Protein AF-A0A9N9ETT7-F1 (afdb_monomer)

pLDDT: mean 71.07, std 22.61, range [23.84, 96.69]

Organism: NCBI:txid1433469

Structure (mmCIF, N/CA/C/O backbone):
data_AF-A0A9N9ETT7-F1
#
_entry.id   AF-A0A9N9ETT7-F1
#
loop_
_atom_site.group_PDB
_atom_site.id
_atom_site.type_symbol
_atom_site.label_atom_id
_atom_site.label_alt_id
_atom_site.label_comp_id
_atom_site.label_asym_id
_atom_site.label_entity_id
_atom_site.label_seq_id
_atom_site.pdbx_PDB_ins_code
_atom_site.Cartn_x
_atom_site.Cartn_y
_atom_site.Cartn_z
_atom_site.occupancy
_atom_site.B_iso_or_equiv
_atom_site.auth_seq_id
_atom_site.auth_comp_id
_atom_site.auth_asym_id
_atom_site.auth_atom_id
_atom_site.pdbx_PDB_model_num
ATOM 1 N N . MET A 1 1 ? -48.544 4.077 -0.664 1.00 25.69 1 MET A N 1
ATOM 2 C CA . MET A 1 1 ? -47.986 4.321 -2.009 1.00 25.69 1 MET A CA 1
ATOM 3 C C . MET A 1 1 ? -46.553 4.808 -1.836 1.00 25.69 1 MET A C 1
ATOM 5 O O . MET A 1 1 ? -46.366 6.008 -1.677 1.00 25.69 1 MET A O 1
ATOM 9 N N . PRO A 1 2 ? -45.558 3.914 -1.726 1.00 29.22 2 PRO A N 1
ATOM 10 C CA . PRO A 1 2 ? -44.160 4.316 -1.727 1.00 29.22 2 PRO A CA 1
ATOM 11 C C . PRO A 1 2 ? -43.640 4.337 -3.171 1.00 29.22 2 PRO A C 1
ATOM 13 O O . PRO A 1 2 ? -43.840 3.381 -3.915 1.00 29.22 2 PRO A O 1
ATOM 16 N N . ASN A 1 3 ? -43.006 5.441 -3.565 1.00 25.80 3 ASN A N 1
ATOM 17 C CA . ASN A 1 3 ? -42.288 5.542 -4.830 1.00 25.80 3 ASN A CA 1
ATOM 18 C C . ASN A 1 3 ? -40.919 4.872 -4.686 1.00 25.80 3 ASN A C 1
ATOM 20 O O . ASN A 1 3 ? -40.097 5.293 -3.872 1.00 25.80 3 ASN A O 1
ATOM 24 N N . GLU A 1 4 ? -40.692 3.852 -5.506 1.00 28.80 4 GLU A N 1
ATOM 25 C CA . GLU A 1 4 ? -39.377 3.319 -5.838 1.00 28.80 4 GLU A CA 1
ATOM 26 C C . GLU A 1 4 ? -38.600 4.363 -6.653 1.00 28.80 4 GLU A C 1
ATOM 28 O O . GLU A 1 4 ? -39.118 4.922 -7.620 1.00 28.80 4 GLU A O 1
ATOM 33 N N . ILE A 1 5 ? -37.342 4.612 -6.288 1.00 27.75 5 ILE A N 1
ATOM 34 C CA . ILE A 1 5 ? -36.366 5.239 -7.183 1.00 27.75 5 ILE A CA 1
ATOM 35 C C . ILE A 1 5 ? -35.211 4.255 -7.334 1.00 27.75 5 ILE A C 1
ATOM 37 O O . ILE A 1 5 ? -34.252 4.237 -6.566 1.00 27.75 5 ILE A O 1
ATOM 41 N N . THR A 1 6 ? -35.345 3.406 -8.344 1.00 29.23 6 THR A N 1
ATOM 42 C CA . THR A 1 6 ? -34.266 2.655 -8.974 1.00 29.23 6 THR A CA 1
ATOM 43 C C . THR A 1 6 ? -33.440 3.628 -9.809 1.00 29.23 6 THR A C 1
ATOM 45 O O . THR A 1 6 ? -33.878 4.072 -10.865 1.00 29.23 6 THR A O 1
ATOM 48 N N . ASN A 1 7 ? -32.227 3.953 -9.359 1.00 26.81 7 ASN A N 1
ATOM 49 C CA . ASN A 1 7 ? -31.223 4.575 -10.219 1.00 26.81 7 ASN A CA 1
ATOM 50 C C . ASN A 1 7 ? -30.115 3.566 -10.519 1.00 26.81 7 ASN A C 1
ATOM 52 O O . ASN A 1 7 ? -29.250 3.271 -9.698 1.00 26.81 7 ASN A O 1
ATOM 56 N N . LEU A 1 8 ? -30.207 3.036 -11.736 1.00 24.94 8 LEU A N 1
ATOM 57 C CA . LEU A 1 8 ? -29.194 2.273 -12.447 1.00 24.94 8 LEU A CA 1
ATOM 58 C C . LEU A 1 8 ? -27.990 3.182 -12.738 1.00 24.94 8 LEU A C 1
ATOM 60 O O . LEU A 1 8 ? -28.132 4.202 -13.409 1.00 24.94 8 LEU A O 1
ATOM 64 N N . ILE A 1 9 ? -26.801 2.788 -12.283 1.00 25.83 9 ILE A N 1
ATOM 65 C CA . ILE A 1 9 ? -25.523 3.308 -12.787 1.00 25.83 9 ILE A CA 1
ATOM 66 C C . ILE A 1 9 ? -24.904 2.194 -13.645 1.00 25.83 9 ILE A C 1
ATOM 68 O O . ILE A 1 9 ? -24.829 1.056 -13.176 1.00 25.83 9 ILE A O 1
ATOM 72 N N . PRO A 1 10 ? -24.477 2.462 -14.893 1.00 23.84 10 PRO A N 1
ATOM 73 C CA . PRO A 1 10 ? -23.898 1.436 -15.748 1.00 23.84 10 PRO A CA 1
ATOM 74 C C . PRO A 1 10 ? -22.478 1.102 -15.275 1.00 23.84 10 PRO A C 1
ATOM 76 O O . PRO A 1 10 ? -21.577 1.939 -15.308 1.00 23.84 10 PRO A O 1
ATOM 79 N N . SER A 1 11 ? -22.284 -0.139 -14.830 1.00 26.44 11 SER A N 1
ATOM 80 C CA . SER A 1 11 ? -20.994 -0.696 -14.435 1.00 26.44 11 SER A CA 1
ATOM 81 C C . SER A 1 11 ? -20.190 -1.118 -15.668 1.00 26.44 11 SER A C 1
ATOM 83 O O . SER A 1 11 ? -20.482 -2.103 -16.343 1.00 26.44 11 SER A O 1
ATOM 85 N N . SER A 1 12 ? -19.119 -0.381 -15.953 1.00 30.78 12 SER A N 1
ATOM 86 C CA . SER A 1 12 ? -18.008 -0.880 -16.764 1.00 30.78 12 SER A CA 1
ATOM 87 C C . SER A 1 12 ? -16.694 -0.647 -16.024 1.00 30.78 12 SER A C 1
ATOM 89 O O . SER A 1 12 ? -15.866 0.174 -16.413 1.00 30.78 12 SER A O 1
ATOM 91 N N . SER A 1 13 ? -16.505 -1.375 -14.931 1.00 27.98 13 SER A N 1
ATOM 92 C CA . SER A 1 13 ? -15.197 -1.590 -14.325 1.00 27.98 13 SER A CA 1
ATOM 93 C C . SER A 1 13 ? -15.140 -3.030 -13.825 1.00 27.98 13 SER A C 1
ATOM 95 O O . SER A 1 13 ? -16.015 -3.502 -13.108 1.00 27.98 13 SER A O 1
ATOM 97 N N . LEU A 1 14 ? -14.126 -3.764 -14.286 1.00 31.03 14 LEU A N 1
ATOM 98 C CA . LEU A 1 14 ? -13.787 -5.103 -13.813 1.00 31.03 14 LEU A CA 1
ATOM 99 C C . LEU A 1 14 ? -13.245 -4.993 -12.381 1.00 31.03 14 LEU A C 1
ATOM 101 O O . LEU A 1 14 ? -12.038 -5.056 -12.163 1.00 31.03 14 LEU A O 1
ATOM 105 N N . HIS A 1 15 ? -14.130 -4.803 -11.410 1.00 33.47 15 HIS A N 1
ATOM 106 C CA . HIS A 1 15 ? -13.845 -5.049 -10.003 1.00 33.47 15 HIS A CA 1
ATOM 107 C C . HIS A 1 15 ? -14.768 -6.169 -9.512 1.00 33.47 15 HIS A C 1
ATOM 109 O O . HIS A 1 15 ? -15.918 -6.226 -9.943 1.00 33.47 15 HIS A O 1
ATOM 115 N N . PRO A 1 16 ? -14.274 -7.104 -8.680 1.00 33.53 16 PRO A N 1
ATOM 116 C CA . PRO A 1 16 ? -15.134 -8.110 -8.072 1.00 33.53 16 PRO A CA 1
ATOM 117 C C . PRO A 1 16 ? -16.210 -7.415 -7.230 1.00 33.53 16 PRO A C 1
ATOM 119 O O . PRO A 1 16 ? -15.888 -6.565 -6.398 1.00 33.53 16 PRO A O 1
ATOM 122 N N . ASP A 1 17 ? -17.473 -7.766 -7.475 1.00 32.41 17 ASP A N 1
ATOM 123 C CA . ASP A 1 17 ? -18.614 -7.269 -6.711 1.00 32.41 17 ASP A CA 1
ATOM 124 C C . ASP A 1 17 ? -18.447 -7.669 -5.237 1.00 32.41 17 ASP A C 1
ATOM 126 O O . ASP A 1 17 ? -18.285 -8.846 -4.899 1.00 32.41 17 ASP A O 1
ATOM 130 N N . PHE A 1 18 ? -18.453 -6.675 -4.352 1.00 37.50 18 PHE A N 1
ATOM 131 C CA . PHE A 1 18 ? -18.386 -6.879 -2.911 1.00 37.50 18 PHE A CA 1
ATOM 132 C C . PHE A 1 18 ? -19.788 -6.699 -2.329 1.00 37.50 18 PHE A C 1
ATOM 134 O O . PHE A 1 18 ? -20.370 -5.621 -2.441 1.00 37.50 18 PHE A O 1
ATOM 141 N N . SER A 1 19 ? -20.339 -7.739 -1.705 1.00 35.03 19 SER A N 1
ATOM 142 C CA . SER A 1 19 ? -21.630 -7.677 -1.016 1.00 35.03 19 SER A CA 1
ATOM 143 C C . SER A 1 19 ? -21.430 -7.798 0.492 1.00 35.03 19 SER A C 1
ATOM 145 O O . SER A 1 19 ? -20.832 -8.768 0.957 1.00 35.03 19 SER A O 1
ATOM 147 N N . ILE A 1 20 ? -21.962 -6.841 1.254 1.00 36.19 20 ILE A N 1
ATOM 148 C CA . ILE A 1 20 ? -22.158 -6.972 2.701 1.00 36.19 20 ILE A CA 1
ATOM 149 C C . ILE A 1 20 ? -23.561 -7.548 2.889 1.00 36.19 20 ILE A C 1
ATOM 151 O O . ILE A 1 20 ? -24.544 -6.894 2.549 1.00 36.19 20 ILE A O 1
ATOM 155 N N . THR A 1 21 ? -23.663 -8.778 3.382 1.00 29.66 21 THR A N 1
ATOM 156 C CA . THR A 1 21 ? -24.950 -9.394 3.725 1.00 29.66 21 THR A CA 1
ATOM 157 C C . THR A 1 21 ? -25.136 -9.327 5.237 1.00 29.66 21 THR A C 1
ATOM 159 O O . THR A 1 21 ? -24.323 -9.884 5.973 1.00 29.66 21 THR A O 1
ATOM 162 N N . CYS A 1 22 ? -26.191 -8.650 5.693 1.00 25.34 22 CYS A N 1
ATOM 163 C CA . CYS A 1 22 ? -26.697 -8.782 7.058 1.00 25.34 22 CYS A CA 1
ATOM 164 C C . CYS A 1 22 ? -27.782 -9.860 7.041 1.00 25.34 22 CYS A C 1
ATOM 166 O O . CYS A 1 22 ? -28.828 -9.655 6.427 1.00 25.34 22 CYS A O 1
ATOM 168 N N . GLU A 1 23 ? -27.532 -10.994 7.687 1.00 27.78 23 GLU A N 1
ATOM 169 C CA . GLU A 1 23 ? -28.568 -11.985 7.981 1.00 27.78 23 GLU A CA 1
ATOM 170 C C . GLU A 1 23 ? -28.850 -11.931 9.487 1.00 27.78 23 GLU A C 1
ATOM 172 O O . GLU A 1 23 ? -27.954 -12.142 10.305 1.00 27.78 23 GLU A O 1
ATOM 177 N N . ASP A 1 24 ? -30.092 -11.593 9.842 1.00 28.30 24 ASP A N 1
ATOM 178 C CA . ASP A 1 24 ? -30.628 -11.735 11.196 1.00 28.30 24 ASP A CA 1
ATOM 179 C C . ASP A 1 24 ? -30.953 -13.215 11.423 1.00 28.30 24 ASP A C 1
ATOM 181 O O . ASP A 1 24 ? -32.046 -13.671 11.095 1.00 28.30 24 ASP A O 1
ATOM 185 N N . GLU A 1 25 ? -30.021 -13.976 11.995 1.00 27.28 25 GLU A N 1
ATOM 186 C CA . GLU A 1 25 ? -30.353 -15.261 12.611 1.00 27.28 25 GLU A CA 1
ATOM 187 C C . GLU A 1 25 ? -29.681 -15.406 13.980 1.00 27.28 25 GLU A C 1
ATOM 189 O O . GLU A 1 25 ? -28.464 -15.514 14.141 1.00 27.28 25 GLU A O 1
ATOM 194 N N . THR A 1 26 ? -30.531 -15.414 15.002 1.00 30.80 26 THR A N 1
ATOM 195 C CA . THR A 1 26 ? -30.221 -15.771 16.378 1.00 30.80 26 THR A CA 1
ATOM 196 C C . THR A 1 26 ? -29.940 -17.270 16.478 1.00 30.80 26 THR A C 1
ATOM 198 O O . THR A 1 26 ? -30.857 -18.065 16.666 1.00 30.80 26 THR A O 1
ATOM 201 N N . GLN A 1 27 ? -28.670 -17.682 16.434 1.00 25.88 27 GLN A N 1
ATOM 202 C CA . GLN A 1 27 ? -28.259 -18.973 16.997 1.00 25.88 27 GLN A CA 1
ATOM 203 C C . GLN A 1 27 ? -26.962 -18.858 17.794 1.00 25.88 27 GLN A C 1
ATOM 205 O O . GLN A 1 27 ? -25.869 -18.637 17.280 1.00 25.88 27 GLN A O 1
ATOM 210 N N . THR A 1 28 ? -27.127 -19.033 19.100 1.00 28.39 28 THR A N 1
ATOM 211 C CA . THR A 1 28 ? -26.080 -19.223 20.094 1.00 28.39 28 THR A CA 1
ATOM 212 C C . THR A 1 28 ? -25.265 -20.469 19.738 1.00 28.39 28 THR A C 1
ATOM 214 O O . THR A 1 28 ? -25.802 -21.571 19.726 1.00 28.39 28 THR A O 1
ATOM 217 N N . PHE A 1 29 ? -23.964 -20.315 19.495 1.00 26.23 29 PHE A N 1
ATOM 218 C CA . PHE A 1 29 ? -23.015 -21.432 19.456 1.00 26.23 29 PHE A CA 1
ATOM 219 C C . PHE A 1 29 ? -21.804 -21.099 20.323 1.00 26.23 29 PHE A C 1
ATOM 221 O O . PHE A 1 29 ? -20.719 -20.778 19.846 1.00 26.23 29 PHE A O 1
ATOM 228 N N . ALA A 1 30 ? -22.020 -21.179 21.634 1.00 28.59 30 ALA A N 1
ATOM 229 C CA . ALA A 1 30 ? -20.948 -21.536 22.542 1.00 28.59 30 ALA A CA 1
ATOM 230 C C . ALA A 1 30 ? -20.624 -23.027 22.334 1.00 28.59 30 ALA A C 1
ATOM 232 O O . ALA A 1 30 ? -21.528 -23.846 22.182 1.00 28.59 30 ALA A O 1
ATOM 233 N N . ASP A 1 31 ? -19.333 -23.344 22.347 1.00 31.52 31 ASP A N 1
ATOM 234 C CA . ASP A 1 31 ? -18.773 -24.693 22.453 1.00 31.52 31 ASP A CA 1
ATOM 235 C C . ASP A 1 31 ? -18.958 -25.633 21.243 1.00 31.52 31 ASP A C 1
ATOM 237 O O . ASP A 1 31 ? -19.770 -26.558 21.231 1.00 31.52 31 ASP A O 1
ATOM 241 N N . ARG A 1 32 ? -18.117 -25.446 20.218 1.00 28.64 32 ARG A N 1
ATOM 242 C CA . ARG A 1 32 ? -17.640 -26.563 19.392 1.00 28.64 32 ARG A CA 1
ATOM 243 C C . ARG A 1 32 ? -16.147 -26.414 19.146 1.00 28.64 32 ARG A C 1
ATOM 245 O O . ARG A 1 32 ? -15.706 -25.710 18.242 1.00 28.64 32 ARG A O 1
ATOM 252 N N . SER A 1 33 ? -15.376 -27.129 19.956 1.00 29.34 33 SER A N 1
ATOM 253 C CA . SER A 1 33 ? -14.070 -27.649 19.564 1.00 29.34 33 SER A CA 1
ATOM 254 C C . SER A 1 33 ? -14.144 -28.148 18.114 1.00 29.34 33 SER A C 1
ATOM 256 O O . SER A 1 33 ? -15.036 -28.915 17.748 1.00 29.34 33 SER A O 1
ATOM 258 N N . LEU A 1 34 ? -13.246 -27.647 17.263 1.00 29.33 34 LEU A N 1
ATOM 259 C CA . LEU A 1 34 ? -13.164 -28.018 15.853 1.00 29.33 34 LEU A CA 1
ATOM 260 C C . LEU A 1 34 ? -12.875 -29.520 15.743 1.00 29.33 34 LEU A C 1
ATOM 262 O O . LEU A 1 34 ? -11.726 -29.956 15.793 1.00 29.33 34 LEU A O 1
ATOM 266 N N . VAL A 1 35 ? -13.926 -30.325 15.593 1.00 30.92 35 VAL A N 1
ATOM 267 C CA . VAL A 1 35 ? -13.794 -31.707 15.142 1.00 30.92 35 VAL A CA 1
ATOM 268 C C . VAL A 1 35 ? -13.455 -31.636 13.660 1.00 30.92 35 VAL A C 1
ATOM 270 O O . VAL A 1 35 ? -14.295 -31.302 12.823 1.00 30.92 35 VAL A O 1
ATOM 273 N N . PHE A 1 36 ? -12.188 -31.898 13.348 1.00 32.53 36 PHE A N 1
ATOM 274 C CA . PHE A 1 36 ? -11.725 -32.074 11.980 1.00 32.53 36 PHE A CA 1
ATOM 275 C C . PHE A 1 36 ? -12.555 -33.174 11.293 1.00 32.53 36 PHE A C 1
ATOM 277 O O . PHE A 1 36 ? -12.830 -34.203 11.918 1.00 32.53 36 PHE A O 1
ATOM 284 N N . PRO A 1 37 ? -12.951 -33.003 10.020 1.00 35.56 37 PRO A N 1
ATOM 285 C CA . PRO A 1 37 ? -13.555 -34.091 9.263 1.00 35.56 37 PRO A CA 1
ATOM 286 C C . PRO A 1 37 ? -12.591 -35.293 9.215 1.00 35.56 37 PRO A C 1
ATOM 288 O O . PRO A 1 37 ? -11.373 -35.087 9.178 1.00 35.56 37 PRO A O 1
ATOM 291 N N . PRO A 1 38 ? -13.105 -36.539 9.217 1.00 38.97 38 PRO A N 1
ATOM 292 C CA . PRO A 1 38 ? -12.262 -37.725 9.109 1.00 38.97 38 PRO A CA 1
ATOM 293 C C . PRO A 1 38 ? -11.399 -37.644 7.846 1.00 38.97 38 PRO A C 1
ATOM 295 O O . PRO A 1 38 ? -11.858 -37.152 6.811 1.00 38.97 38 PRO A O 1
ATOM 298 N N . GLU A 1 39 ? -10.144 -38.106 7.951 1.00 42.34 39 GLU A N 1
ATOM 299 C CA . GLU A 1 39 ? -9.194 -38.119 6.834 1.00 42.34 39 GLU A CA 1
ATOM 300 C C . GLU A 1 39 ? -9.872 -38.641 5.553 1.00 42.34 39 GLU A C 1
ATOM 302 O O . GLU A 1 39 ? -10.584 -39.651 5.607 1.00 42.34 39 GLU A O 1
ATOM 307 N N . PRO A 1 40 ? -9.651 -38.004 4.387 1.00 41.00 40 PRO A N 1
ATOM 308 C CA . PRO A 1 40 ? -10.173 -38.524 3.136 1.00 41.00 40 PRO A CA 1
ATOM 309 C C . PRO A 1 40 ? -9.652 -39.948 2.925 1.00 41.00 40 PRO A C 1
ATOM 311 O O . PRO A 1 40 ? -8.447 -40.205 2.992 1.00 41.00 40 PRO A O 1
ATOM 314 N N . VAL A 1 41 ? -10.580 -40.872 2.663 1.00 41.50 41 VAL A N 1
ATOM 315 C CA . VAL A 1 41 ? -10.287 -42.274 2.354 1.00 41.50 41 VAL A CA 1
ATOM 316 C C . VAL A 1 41 ? -9.238 -42.316 1.245 1.00 41.50 41 VAL A C 1
ATOM 318 O O . VAL A 1 41 ? -9.479 -41.874 0.120 1.00 41.50 41 VAL A O 1
ATOM 321 N N . ARG A 1 42 ? -8.049 -42.835 1.572 1.00 42.28 42 ARG A N 1
ATOM 322 C CA . ARG A 1 42 ? -6.949 -43.004 0.620 1.00 42.28 42 ARG A CA 1
ATOM 323 C C . ARG A 1 42 ? -7.351 -44.048 -0.416 1.00 42.28 42 ARG A C 1
ATOM 325 O O . ARG A 1 42 ? -7.159 -45.243 -0.210 1.00 42.28 42 ARG A O 1
ATOM 332 N N . VAL A 1 43 ? -7.882 -43.605 -1.549 1.00 38.94 43 VAL A N 1
ATOM 333 C CA . VAL A 1 43 ? -7.952 -44.439 -2.751 1.00 38.94 43 VAL A CA 1
ATOM 334 C C . VAL A 1 43 ? -6.520 -44.735 -3.216 1.00 38.94 43 VAL A C 1
ATOM 336 O O . VAL A 1 43 ? -5.749 -43.798 -3.441 1.00 38.94 43 VAL A O 1
ATOM 339 N N . PRO A 1 44 ? -6.110 -46.011 -3.344 1.00 36.84 44 PRO A N 1
ATOM 340 C CA . PRO A 1 44 ? -4.757 -46.352 -3.753 1.00 36.84 44 PRO A CA 1
ATOM 341 C C . PRO A 1 44 ? -4.611 -46.134 -5.261 1.00 36.84 44 PRO A C 1
ATOM 343 O O . PRO A 1 44 ? -4.698 -47.064 -6.056 1.00 36.84 44 PRO A O 1
ATOM 346 N N . PHE A 1 45 ? -4.354 -44.894 -5.672 1.00 35.00 45 PHE A N 1
ATOM 347 C CA . PHE A 1 45 ? -3.906 -44.607 -7.030 1.00 35.00 45 PHE A CA 1
ATOM 348 C C . PHE A 1 45 ? -2.407 -44.927 -7.121 1.00 35.00 45 PHE A C 1
ATOM 350 O O . PHE A 1 45 ? -1.544 -44.072 -6.930 1.00 35.00 45 PHE A O 1
ATOM 357 N N . ARG A 1 46 ? -2.070 -46.203 -7.351 1.00 39.88 46 ARG A N 1
ATOM 358 C CA . ARG A 1 46 ? -0.692 -46.619 -7.655 1.00 39.88 46 ARG A CA 1
ATOM 359 C C . ARG A 1 46 ? -0.373 -46.303 -9.116 1.00 39.88 46 ARG A C 1
ATOM 361 O O . ARG A 1 46 ? -0.341 -47.196 -9.954 1.00 39.88 46 ARG A O 1
ATOM 368 N N . VAL A 1 47 ? -0.060 -45.045 -9.410 1.00 40.34 47 VAL A N 1
ATOM 369 C CA . VAL A 1 47 ? 0.868 -44.759 -10.511 1.00 40.34 47 VAL A CA 1
ATOM 370 C C . VAL A 1 47 ? 2.252 -44.730 -9.888 1.00 40.34 47 VAL A C 1
ATOM 372 O O . VAL A 1 47 ? 2.621 -43.787 -9.192 1.00 40.34 47 VAL A O 1
ATOM 375 N N . SER A 1 48 ? 3.019 -45.798 -10.094 1.00 38.25 48 SER A N 1
ATOM 376 C CA . SER A 1 48 ? 4.431 -45.838 -9.728 1.00 38.25 48 SER A CA 1
ATOM 377 C C . SER A 1 48 ? 5.224 -44.950 -10.688 1.00 38.25 48 SER A C 1
ATOM 379 O O . SER A 1 48 ? 5.918 -45.442 -11.578 1.00 38.25 48 SER A O 1
ATOM 381 N N . VAL A 1 49 ? 5.123 -43.631 -10.525 1.00 45.47 49 VAL A N 1
ATOM 382 C CA . VAL A 1 49 ? 6.133 -42.730 -11.074 1.00 45.47 49 VAL A CA 1
ATOM 383 C C . VAL A 1 49 ? 7.390 -42.989 -10.256 1.00 45.47 49 VAL A C 1
ATOM 385 O O . VAL A 1 49 ? 7.450 -42.666 -9.069 1.00 45.47 49 VAL A O 1
ATOM 388 N N . ARG A 1 50 ? 8.396 -43.622 -10.868 1.00 38.81 50 ARG A N 1
ATOM 389 C CA . ARG A 1 50 ? 9.755 -43.624 -10.321 1.00 38.81 50 ARG A CA 1
ATOM 390 C C . ARG A 1 50 ? 10.258 -42.188 -10.387 1.00 38.81 50 ARG A C 1
ATOM 392 O O . ARG A 1 50 ? 10.892 -41.791 -11.356 1.00 38.81 50 ARG A O 1
ATOM 399 N N . VAL A 1 51 ? 9.941 -41.399 -9.368 1.00 45.53 51 VAL A N 1
ATOM 400 C CA . VAL A 1 51 ? 10.653 -40.153 -9.123 1.00 45.53 51 VAL A CA 1
ATOM 401 C C . VAL A 1 51 ? 12.040 -40.589 -8.678 1.00 45.53 51 VAL A C 1
ATOM 403 O O . VAL A 1 51 ? 12.194 -41.197 -7.616 1.00 45.53 51 VAL A O 1
ATOM 406 N N . SER A 1 52 ? 13.038 -40.382 -9.538 1.00 47.44 52 SER A N 1
ATOM 407 C CA . SER A 1 52 ? 14.445 -40.523 -9.170 1.00 47.44 52 SER A CA 1
ATOM 408 C C . SER A 1 52 ? 14.634 -39.843 -7.818 1.00 47.44 52 SER A C 1
ATOM 410 O O . SER A 1 52 ? 14.188 -38.706 -7.665 1.00 47.44 52 SER A O 1
ATOM 412 N N . LYS A 1 53 ? 15.205 -40.552 -6.830 1.00 42.59 53 LYS A N 1
ATOM 413 C CA . LYS A 1 53 ? 15.457 -40.017 -5.482 1.00 42.59 53 LYS A CA 1
ATOM 414 C C . LYS A 1 53 ? 15.942 -38.578 -5.623 1.00 42.59 53 LYS A C 1
ATOM 416 O O . LYS A 1 53 ? 16.987 -38.363 -6.232 1.00 42.59 53 LYS A O 1
ATOM 421 N N . ALA A 1 54 ? 15.169 -37.618 -5.120 1.00 43.88 54 ALA A N 1
ATOM 422 C CA . ALA A 1 54 ? 15.577 -36.225 -5.138 1.00 43.88 54 ALA A CA 1
ATOM 423 C C . ALA A 1 54 ? 16.889 -36.131 -4.350 1.00 43.88 54 ALA A C 1
ATOM 425 O O . ALA A 1 54 ? 16.911 -36.347 -3.139 1.00 43.88 54 ALA A O 1
ATOM 426 N N . GLN A 1 55 ? 17.995 -35.921 -5.058 1.00 47.72 55 GLN A N 1
ATOM 427 C CA . GLN A 1 55 ? 19.304 -35.728 -4.455 1.00 47.72 55 GLN A CA 1
ATOM 428 C C . GLN A 1 55 ? 19.473 -34.235 -4.191 1.00 47.72 55 GLN A C 1
ATOM 430 O O . GLN A 1 55 ? 19.361 -33.414 -5.099 1.00 47.72 55 GLN A O 1
ATOM 435 N N . ILE A 1 56 ? 19.712 -33.888 -2.930 1.00 43.53 56 ILE A N 1
ATOM 436 C CA . ILE A 1 56 ? 20.148 -32.550 -2.544 1.00 43.53 56 ILE A CA 1
ATOM 437 C C . ILE A 1 56 ? 21.658 -32.526 -2.763 1.00 43.53 56 ILE A C 1
ATOM 439 O O . ILE A 1 56 ? 22.396 -33.203 -2.049 1.00 43.53 56 ILE A O 1
ATOM 443 N N . TYR A 1 57 ? 22.114 -31.786 -3.769 1.00 51.00 57 TYR A N 1
ATOM 444 C CA . TYR A 1 57 ? 23.537 -31.523 -3.954 1.00 51.00 57 TYR A CA 1
ATOM 445 C C . TYR A 1 57 ? 23.938 -30.289 -3.136 1.00 51.00 57 TYR A C 1
ATOM 447 O O . TYR A 1 57 ? 23.146 -29.346 -3.033 1.00 51.00 57 TYR A O 1
ATOM 455 N N . PRO A 1 58 ? 25.161 -30.251 -2.582 1.00 47.12 58 PRO A N 1
ATOM 456 C CA . PRO A 1 58 ? 25.748 -29.010 -2.098 1.00 47.12 58 PRO A CA 1
ATOM 457 C C . PRO A 1 58 ? 25.717 -27.973 -3.225 1.00 47.12 58 PRO A C 1
ATOM 459 O O . PRO A 1 58 ? 26.244 -28.222 -4.312 1.00 47.12 58 PRO A O 1
ATOM 462 N N . TRP A 1 59 ? 25.083 -26.823 -2.985 1.00 53.66 59 TRP A N 1
ATOM 463 C CA . TRP A 1 59 ? 25.091 -25.719 -3.942 1.00 53.66 59 TRP A CA 1
ATOM 464 C C . TRP A 1 59 ? 26.527 -25.216 -4.092 1.00 53.66 59 TRP A C 1
ATOM 466 O O . TRP A 1 59 ? 27.057 -24.535 -3.216 1.00 53.66 59 TRP A O 1
ATOM 476 N N . THR A 1 60 ? 27.173 -25.579 -5.195 1.00 58.75 60 THR A N 1
ATOM 477 C CA . THR A 1 60 ? 28.495 -25.078 -5.563 1.00 58.75 60 THR A CA 1
ATOM 478 C C . THR A 1 60 ? 28.316 -24.163 -6.764 1.00 58.75 60 THR A C 1
ATOM 480 O O . THR A 1 60 ? 27.893 -24.584 -7.833 1.00 58.75 60 THR A O 1
ATOM 483 N N . SER A 1 61 ? 28.618 -22.876 -6.595 1.00 58.06 61 SER A N 1
ATOM 484 C CA . SER A 1 61 ? 28.556 -21.874 -7.668 1.00 58.06 61 SER A CA 1
ATOM 485 C C . SER A 1 61 ? 29.709 -21.997 -8.677 1.00 58.06 61 SER A C 1
ATOM 487 O O . SER A 1 61 ? 29.941 -21.085 -9.466 1.00 58.06 61 SER A O 1
ATOM 489 N N . VAL A 1 62 ? 30.478 -23.087 -8.625 1.00 62.06 62 VAL A N 1
ATOM 490 C CA . VAL A 1 62 ? 31.682 -23.281 -9.433 1.00 62.06 62 VAL A CA 1
ATOM 491 C C . VAL A 1 62 ? 31.262 -23.810 -10.803 1.00 62.06 62 VAL A C 1
ATOM 493 O O . VAL A 1 62 ? 30.777 -24.931 -10.912 1.00 62.06 62 VAL A O 1
ATOM 496 N N . GLY A 1 63 ? 31.435 -22.994 -11.845 1.00 66.50 63 GLY A N 1
ATOM 497 C CA . GLY A 1 63 ? 31.165 -23.377 -13.239 1.00 66.50 63 GLY A CA 1
ATOM 498 C C . GLY A 1 63 ? 29.761 -23.054 -13.763 1.00 66.50 63 GLY A C 1
ATOM 499 O O . GLY A 1 63 ? 29.440 -23.431 -14.887 1.00 66.50 63 GLY A O 1
ATOM 500 N N . LEU A 1 64 ? 28.926 -22.350 -12.992 1.00 67.44 64 LEU A N 1
ATOM 501 C CA . LEU A 1 64 ? 27.674 -21.786 -13.501 1.00 67.44 64 LEU A CA 1
ATOM 502 C C . LEU A 1 64 ? 27.918 -20.359 -13.989 1.00 67.44 64 LEU A C 1
ATOM 504 O O . LEU A 1 64 ? 27.900 -19.409 -13.206 1.00 67.44 64 LEU A O 1
ATOM 508 N N . ASP A 1 65 ? 28.114 -20.209 -15.295 1.00 74.62 65 ASP A N 1
ATOM 509 C CA . ASP A 1 65 ? 28.131 -18.890 -15.912 1.00 74.62 65 ASP A CA 1
ATOM 510 C C . ASP A 1 65 ? 26.726 -18.288 -15.885 1.00 74.62 65 ASP A C 1
ATOM 512 O O . ASP A 1 65 ? 25.725 -18.925 -16.230 1.00 74.62 65 ASP A O 1
ATOM 516 N N . ARG A 1 66 ? 26.636 -17.022 -15.469 1.00 73.69 66 ARG A N 1
ATOM 517 C CA . ARG A 1 66 ? 25.376 -16.282 -15.490 1.00 73.69 66 ARG A CA 1
ATOM 518 C C . ARG A 1 66 ? 24.883 -16.191 -16.932 1.00 73.69 66 ARG A C 1
ATOM 520 O O . ARG A 1 66 ? 25.440 -15.440 -17.732 1.00 73.69 66 ARG A O 1
ATOM 527 N N . HIS A 1 67 ? 23.784 -16.877 -17.239 1.00 79.19 67 HIS A N 1
ATOM 528 C CA . HIS A 1 67 ? 23.097 -16.683 -18.508 1.00 79.19 67 HIS A CA 1
ATOM 529 C C . HIS A 1 67 ? 22.604 -15.232 -18.602 1.00 79.19 67 HIS A C 1
ATOM 531 O O . HIS A 1 67 ? 21.877 -14.743 -17.732 1.00 79.19 67 HIS A O 1
ATOM 537 N N . THR A 1 68 ? 23.035 -14.526 -19.644 1.00 82.12 68 THR A N 1
ATOM 538 C CA . THR A 1 68 ? 22.650 -13.141 -19.901 1.00 82.12 68 THR A CA 1
ATOM 539 C C . THR A 1 68 ? 22.186 -13.001 -21.341 1.00 82.12 68 THR A C 1
ATOM 541 O O . THR A 1 68 ? 22.916 -13.320 -22.274 1.00 82.12 68 THR A O 1
ATOM 544 N N . LEU A 1 69 ? 20.970 -12.488 -21.518 1.00 83.06 69 LEU A N 1
ATOM 545 C CA . LEU A 1 69 ? 20.413 -12.125 -22.826 1.00 83.06 69 LEU A CA 1
ATOM 546 C C . LEU A 1 69 ? 20.860 -10.714 -23.267 1.00 83.06 69 LEU A C 1
ATOM 548 O O . LEU A 1 69 ? 20.429 -10.195 -24.295 1.00 83.06 69 LEU A O 1
ATOM 552 N N . GLY A 1 70 ? 21.709 -10.052 -22.472 1.00 87.50 70 GLY A N 1
ATOM 553 C CA . GLY A 1 70 ? 22.113 -8.665 -22.685 1.00 87.50 70 GLY A CA 1
ATOM 554 C C . GLY A 1 70 ? 21.007 -7.656 -22.353 1.00 87.50 70 GLY A C 1
ATOM 555 O O . GLY A 1 70 ? 20.069 -7.936 -21.604 1.00 87.50 70 GLY A O 1
ATOM 556 N N . SER A 1 71 ? 21.137 -6.436 -22.878 1.00 88.06 71 SER A N 1
ATOM 557 C CA . SER A 1 71 ? 20.173 -5.355 -22.641 1.00 88.06 71 SER A CA 1
ATOM 558 C C . SER A 1 71 ? 18.891 -5.541 -23.454 1.00 88.06 71 SER A C 1
ATOM 560 O O . SER A 1 71 ? 18.936 -5.774 -24.663 1.00 88.06 71 SER A O 1
ATOM 562 N N . MET A 1 72 ? 17.747 -5.321 -22.807 1.00 90.12 72 MET A N 1
ATOM 563 C CA . MET A 1 72 ? 16.430 -5.260 -23.442 1.00 90.12 72 MET A CA 1
ATOM 564 C C . MET A 1 72 ? 16.305 -3.970 -24.273 1.00 90.12 72 MET A C 1
ATOM 566 O O . MET A 1 72 ? 15.893 -2.924 -23.775 1.00 90.12 72 MET A O 1
ATOM 570 N N . LYS A 1 73 ? 16.728 -4.016 -25.540 1.00 92.50 73 LYS A N 1
ATOM 571 C CA . LYS A 1 73 ? 16.848 -2.828 -26.412 1.00 92.50 73 LYS A CA 1
ATOM 572 C C . LYS A 1 73 ? 16.059 -2.910 -27.717 1.00 92.50 73 LYS A C 1
ATOM 574 O O . LYS A 1 73 ? 15.981 -1.922 -28.446 1.00 92.50 73 LYS A O 1
ATOM 579 N N . HIS A 1 74 ? 15.477 -4.064 -28.042 1.00 89.44 74 HIS A N 1
ATOM 580 C CA . HIS A 1 74 ? 14.780 -4.251 -29.312 1.00 89.44 74 HIS A CA 1
ATOM 581 C C . HIS A 1 74 ? 13.323 -3.816 -29.182 1.00 89.44 74 HIS A C 1
ATOM 583 O O . HIS A 1 74 ? 12.533 -4.434 -28.477 1.00 89.44 74 HIS A O 1
ATOM 589 N N . ARG A 1 75 ? 12.959 -2.724 -29.859 1.00 88.88 75 ARG A N 1
ATOM 590 C CA . ARG A 1 75 ? 11.609 -2.158 -29.797 1.00 88.88 75 ARG A CA 1
ATOM 591 C C . ARG A 1 75 ? 10.645 -2.923 -30.710 1.00 88.88 75 ARG A C 1
ATOM 593 O O . ARG A 1 75 ? 10.858 -2.994 -31.919 1.00 88.88 75 ARG A O 1
ATOM 600 N N . CYS A 1 76 ? 9.535 -3.412 -30.162 1.00 86.44 76 CYS A N 1
ATOM 601 C CA . CYS A 1 76 ? 8.435 -3.960 -30.955 1.00 86.44 76 CYS A CA 1
ATOM 602 C C . CYS A 1 76 ? 7.791 -2.877 -31.838 1.00 86.44 76 CYS A C 1
ATOM 604 O O . CYS A 1 76 ? 7.421 -1.805 -31.358 1.00 86.44 76 CYS A O 1
ATOM 606 N N . ARG A 1 77 ? 7.579 -3.171 -33.128 1.00 84.19 77 ARG A N 1
ATOM 607 C CA . ARG A 1 77 ? 6.983 -2.225 -34.094 1.00 84.19 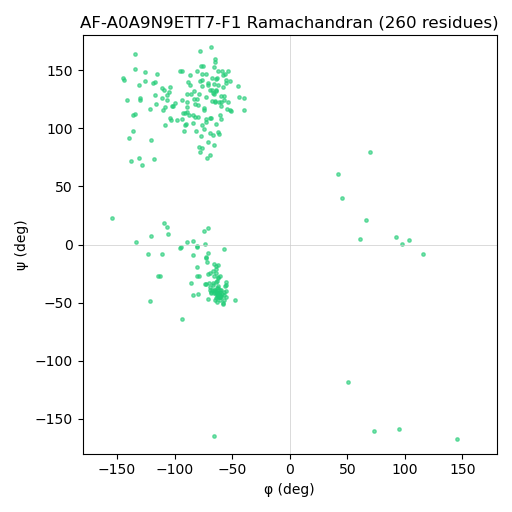77 ARG A CA 1
ATOM 608 C C . ARG A 1 77 ? 5.516 -1.883 -33.803 1.00 84.19 77 ARG A C 1
ATOM 610 O O . ARG A 1 77 ? 5.047 -0.851 -34.266 1.00 84.19 77 ARG A O 1
ATOM 617 N N . LYS A 1 78 ? 4.795 -2.747 -33.079 1.00 82.69 78 LYS A N 1
ATOM 618 C CA . LYS A 1 78 ? 3.362 -2.589 -32.780 1.00 82.69 78 LYS A CA 1
ATOM 619 C C . LYS A 1 78 ? 3.132 -1.896 -31.436 1.00 82.69 78 LYS A C 1
ATOM 621 O O . LYS A 1 78 ? 2.626 -0.783 -31.417 1.00 82.69 78 LYS A O 1
ATOM 626 N N . CYS A 1 79 ? 3.548 -2.514 -30.329 1.00 80.88 79 CYS A N 1
ATOM 627 C CA . CYS A 1 79 ? 3.289 -1.994 -28.979 1.00 80.88 79 CYS A CA 1
ATOM 628 C C . CYS A 1 79 ? 4.424 -1.136 -28.395 1.00 80.88 79 CYS A C 1
ATOM 630 O O . CYS A 1 79 ? 4.298 -0.638 -27.284 1.00 80.88 79 CYS A O 1
ATOM 632 N N . ARG A 1 80 ? 5.549 -0.971 -29.108 1.00 84.75 80 ARG A N 1
ATOM 633 C CA . ARG A 1 80 ? 6.732 -0.202 -28.668 1.00 84.75 80 ARG A CA 1
ATOM 634 C C . ARG A 1 80 ? 7.422 -0.696 -27.391 1.00 84.75 80 ARG A C 1
ATOM 636 O O . ARG A 1 80 ? 8.390 -0.049 -26.983 1.00 84.75 80 ARG A O 1
ATOM 643 N N . ALA A 1 81 ? 6.994 -1.824 -26.822 1.00 85.56 81 ALA A N 1
ATOM 644 C CA . ALA A 1 81 ? 7.693 -2.503 -25.737 1.00 85.56 81 ALA A CA 1
ATOM 645 C C . ALA A 1 81 ? 9.135 -2.834 -26.147 1.00 85.56 81 ALA A C 1
ATOM 647 O O . ALA A 1 81 ? 9.404 -3.098 -27.325 1.00 85.56 81 ALA A O 1
ATOM 648 N N . LEU A 1 82 ? 10.050 -2.793 -25.182 1.00 89.25 82 LEU A N 1
ATOM 649 C CA . LEU A 1 82 ? 11.424 -3.251 -25.353 1.00 89.25 82 LEU A CA 1
ATOM 650 C C . LEU A 1 82 ? 11.468 -4.758 -25.069 1.00 89.25 82 LEU A C 1
ATOM 652 O O . LEU A 1 82 ? 10.824 -5.216 -24.133 1.00 89.25 82 LEU A O 1
ATOM 656 N N . LEU A 1 83 ? 12.188 -5.511 -25.897 1.00 89.94 83 LEU A N 1
ATOM 657 C CA . LEU A 1 83 ? 12.348 -6.964 -25.809 1.00 89.94 83 LEU A CA 1
ATOM 658 C C . LEU A 1 83 ? 13.819 -7.357 -25.988 1.00 89.94 83 LEU A C 1
ATOM 660 O O . LEU A 1 83 ? 14.645 -6.564 -26.472 1.00 89.94 83 LEU A O 1
ATOM 664 N N . TRP A 1 84 ? 14.139 -8.593 -25.611 1.00 91.62 84 TRP A N 1
ATOM 665 C CA . TRP A 1 84 ? 15.395 -9.235 -25.996 1.00 91.62 84 TRP A CA 1
ATOM 666 C C . TRP A 1 84 ? 15.296 -9.787 -27.414 1.00 91.62 84 TRP A C 1
ATOM 668 O O . TRP A 1 84 ? 14.223 -10.167 -27.878 1.00 91.62 84 TRP A O 1
ATOM 678 N N . ILE A 1 85 ? 16.418 -9.828 -28.134 1.00 90.19 85 ILE A N 1
ATOM 679 C CA . ILE A 1 85 ? 16.414 -10.301 -29.524 1.00 90.19 85 ILE A CA 1
ATOM 680 C C . ILE A 1 85 ? 15.992 -11.768 -29.634 1.00 90.19 85 ILE A C 1
ATOM 682 O O . ILE A 1 85 ? 15.348 -12.135 -30.611 1.00 90.19 85 ILE A O 1
ATOM 686 N N . ASP A 1 86 ? 16.300 -12.570 -28.617 1.00 89.06 86 ASP A N 1
ATOM 687 C CA . ASP A 1 86 ? 15.970 -13.993 -28.546 1.00 89.06 86 ASP A CA 1
ATOM 688 C C . ASP A 1 86 ? 14.472 -14.256 -28.321 1.00 89.06 86 ASP A C 1
ATOM 690 O O . ASP A 1 86 ? 13.994 -15.351 -28.595 1.00 89.06 86 ASP A O 1
ATOM 694 N N . GLU A 1 87 ? 13.696 -13.244 -27.911 1.00 89.81 87 GLU A N 1
ATOM 695 C CA . GLU A 1 87 ? 12.230 -13.334 -27.789 1.00 89.81 87 GLU A CA 1
ATOM 696 C C . GLU A 1 87 ? 11.501 -13.156 -29.130 1.00 89.81 87 GLU A C 1
ATOM 698 O O . GLU A 1 87 ? 10.266 -13.194 -29.194 1.00 89.81 87 GLU A O 1
ATOM 703 N N . ARG A 1 88 ? 12.236 -12.907 -30.220 1.00 90.56 88 ARG A N 1
ATOM 704 C CA . ARG A 1 88 ? 11.650 -12.808 -31.559 1.00 90.56 88 ARG A CA 1
ATOM 705 C C . ARG A 1 88 ? 11.070 -14.159 -31.985 1.00 90.56 88 ARG A C 1
ATOM 707 O O . ARG A 1 88 ? 11.545 -15.219 -31.584 1.00 90.56 88 ARG A O 1
ATOM 714 N N . LEU A 1 89 ? 10.123 -14.143 -32.918 1.00 87.31 89 LEU A N 1
ATOM 715 C CA . LEU A 1 89 ? 9.714 -15.368 -33.600 1.00 87.31 89 LEU A CA 1
ATOM 716 C C . LEU A 1 89 ? 10.920 -16.013 -34.293 1.00 87.31 89 LEU A C 1
ATOM 718 O O . LEU A 1 89 ? 11.673 -15.320 -34.987 1.00 87.31 89 LEU A O 1
ATOM 722 N N . LEU A 1 90 ? 11.074 -17.334 -34.159 1.00 85.88 90 LEU A N 1
ATOM 723 C CA . LEU A 1 90 ? 12.205 -18.081 -34.724 1.00 85.88 90 LEU A CA 1
ATOM 724 C C . LEU A 1 90 ? 12.362 -17.865 -36.238 1.00 85.88 90 LEU A C 1
ATOM 726 O O . LEU A 1 90 ? 13.489 -17.750 -36.715 1.00 85.88 90 LEU A O 1
ATOM 730 N N . ASN A 1 91 ? 11.249 -17.710 -36.961 1.00 87.12 91 ASN A N 1
ATOM 731 C CA . ASN A 1 91 ? 11.202 -17.446 -38.404 1.00 87.12 91 ASN A CA 1
ATOM 732 C C . ASN A 1 91 ? 11.433 -15.971 -38.799 1.00 87.12 91 ASN A C 1
ATOM 734 O O . ASN A 1 91 ? 11.425 -15.649 -39.984 1.00 87.12 91 ASN A O 1
ATOM 738 N N . SER A 1 92 ? 11.619 -15.064 -37.836 1.00 87.94 92 SER A N 1
ATOM 739 C CA . SER A 1 92 ? 11.877 -13.646 -38.102 1.00 87.94 92 SER A CA 1
ATOM 740 C C . SER A 1 92 ? 13.374 -13.326 -38.138 1.00 87.94 92 SER A C 1
ATOM 742 O O . SER A 1 92 ? 14.185 -13.953 -37.460 1.00 87.94 92 SER A O 1
ATOM 744 N N . SER A 1 93 ? 13.751 -12.329 -38.941 1.00 87.38 93 SER A N 1
ATOM 745 C CA . SER A 1 93 ? 15.144 -11.895 -39.084 1.00 87.38 93 SER A CA 1
ATOM 746 C C . SER A 1 93 ? 15.632 -11.130 -37.854 1.00 87.38 93 SER A C 1
ATOM 748 O O . SER A 1 93 ? 14.905 -10.312 -37.301 1.00 87.38 93 SER A O 1
ATOM 750 N N . THR A 1 94 ? 16.912 -11.261 -37.507 1.00 84.88 94 THR A N 1
ATOM 751 C CA . THR A 1 94 ? 17.568 -10.410 -36.499 1.00 84.88 94 THR A CA 1
ATOM 752 C C . THR A 1 94 ? 17.603 -8.927 -36.904 1.00 84.88 94 THR A C 1
ATOM 754 O O . THR A 1 94 ? 17.599 -8.053 -36.041 1.00 84.88 94 THR A O 1
ATOM 757 N N . ARG A 1 95 ? 17.607 -8.618 -38.213 1.00 85.50 95 ARG A N 1
ATOM 758 C CA . ARG A 1 95 ? 17.586 -7.232 -38.732 1.00 85.50 95 ARG A CA 1
ATOM 759 C C . ARG A 1 95 ? 16.189 -6.608 -38.695 1.00 85.50 95 ARG A C 1
ATOM 761 O O . ARG A 1 95 ? 16.061 -5.391 -38.624 1.00 85.50 95 ARG A O 1
ATOM 768 N N . SER A 1 96 ? 15.147 -7.437 -38.757 1.00 86.00 96 SER A N 1
ATOM 769 C CA . SER A 1 96 ? 13.747 -7.013 -38.667 1.00 86.00 96 SER A CA 1
ATOM 770 C C . SER A 1 96 ? 12.969 -7.996 -37.785 1.00 86.00 96 SER A C 1
ATOM 772 O O . SER A 1 96 ? 12.208 -8.822 -38.298 1.00 86.00 96 SER A O 1
ATOM 774 N N . PRO A 1 97 ? 13.208 -7.966 -36.461 1.00 87.81 97 PRO A N 1
ATOM 775 C CA . PRO A 1 97 ? 12.636 -8.947 -35.556 1.00 87.81 97 PRO A CA 1
ATOM 776 C C . PRO A 1 97 ? 11.135 -8.722 -35.404 1.00 87.81 97 PRO A C 1
ATOM 778 O O . PRO A 1 97 ? 10.658 -7.591 -35.259 1.00 87.81 97 PRO A O 1
ATOM 781 N N . VAL A 1 98 ? 10.388 -9.823 -35.428 1.00 88.00 98 VAL A N 1
ATOM 782 C CA . VAL A 1 98 ? 8.949 -9.824 -35.175 1.00 88.00 98 VAL A CA 1
ATOM 783 C C . VAL A 1 98 ? 8.720 -10.432 -33.805 1.00 88.00 98 VAL A C 1
ATOM 785 O O . VAL A 1 98 ? 9.127 -11.559 -33.545 1.00 88.00 98 VAL A O 1
ATOM 788 N N . PHE A 1 99 ? 8.043 -9.681 -32.944 1.00 87.44 99 PHE A N 1
ATOM 789 C CA . PHE A 1 99 ? 7.688 -10.110 -31.598 1.00 87.44 99 PHE A CA 1
ATOM 790 C C . PHE A 1 99 ? 6.181 -10.321 -31.516 1.00 87.44 99 PHE A C 1
ATOM 792 O O . PHE A 1 99 ? 5.406 -9.479 -31.982 1.00 87.44 99 PHE A O 1
ATOM 799 N N . THR A 1 100 ? 5.772 -11.432 -30.912 1.00 84.00 100 THR A N 1
ATOM 800 C CA . THR A 1 100 ? 4.362 -11.748 -30.644 1.00 84.00 100 THR A CA 1
ATOM 801 C C . THR A 1 100 ? 4.058 -11.779 -29.155 1.00 84.00 100 THR A C 1
ATOM 803 O O . THR A 1 100 ? 2.930 -11.470 -28.786 1.00 84.00 100 THR A O 1
ATOM 806 N N . THR A 1 101 ? 5.043 -12.071 -28.302 1.00 81.75 101 THR A N 1
ATOM 807 C CA . THR A 1 101 ? 4.879 -12.226 -26.847 1.00 81.75 101 THR A CA 1
ATOM 808 C C . THR A 1 101 ? 4.287 -10.987 -26.178 1.00 81.75 101 THR A C 1
ATOM 810 O O . THR A 1 101 ? 3.396 -11.098 -25.347 1.00 81.75 101 THR A O 1
ATOM 813 N N . CYS A 1 102 ? 4.706 -9.789 -26.587 1.00 78.81 102 CYS A N 1
ATOM 814 C CA . CYS A 1 102 ? 4.329 -8.542 -25.916 1.00 78.81 102 CYS A CA 1
ATOM 815 C C . CYS A 1 102 ? 2.870 -8.087 -26.118 1.00 78.81 102 CYS A C 1
ATOM 817 O O . CYS A 1 102 ? 2.439 -7.161 -25.442 1.00 78.81 102 CYS A O 1
ATOM 819 N N . TYR A 1 103 ? 2.118 -8.680 -27.050 1.00 76.81 103 TYR A N 1
ATOM 820 C CA . TYR A 1 103 ? 0.708 -8.326 -27.317 1.00 76.81 103 TYR A CA 1
ATOM 821 C C . TYR A 1 103 ? -0.081 -9.501 -27.932 1.00 76.81 103 TYR A C 1
ATOM 823 O O . TYR A 1 103 ? -1.066 -9.312 -28.653 1.00 76.81 103 TYR A O 1
ATOM 831 N N . ALA A 1 104 ? 0.404 -10.730 -27.713 1.00 78.12 104 ALA A N 1
ATOM 832 C CA . ALA A 1 104 ? -0.098 -11.974 -28.304 1.00 78.12 104 ALA A CA 1
ATOM 833 C C . ALA A 1 104 ? -0.364 -11.887 -29.825 1.00 78.12 104 ALA A C 1
ATOM 835 O O . ALA A 1 104 ? -1.374 -12.380 -30.328 1.00 78.12 104 ALA A O 1
ATOM 836 N N . GLY A 1 105 ? 0.522 -11.215 -30.567 1.00 74.12 105 GLY A N 1
ATOM 837 C CA . GLY A 1 105 ? 0.412 -11.065 -32.024 1.00 74.12 105 GLY A CA 1
ATOM 838 C C . GLY A 1 105 ? -0.784 -10.235 -32.512 1.00 74.12 105 GLY A C 1
ATOM 839 O O . GLY A 1 105 ? -1.179 -10.372 -33.663 1.00 74.12 105 GLY A O 1
ATOM 840 N N . GLY A 1 106 ? -1.367 -9.381 -31.669 1.00 73.31 106 GLY A N 1
ATOM 841 C CA . GLY A 1 106 ? -2.483 -8.489 -32.028 1.00 73.31 106 GLY A CA 1
ATOM 842 C C . GLY A 1 106 ? -3.761 -8.800 -31.266 1.00 73.31 106 GLY A C 1
ATOM 843 O O . GLY A 1 106 ? -4.720 -8.045 -31.357 1.00 73.31 106 GLY A O 1
ATOM 844 N N . LYS A 1 107 ? -3.768 -9.904 -30.513 1.00 77.06 107 LYS A N 1
ATOM 845 C CA . LYS A 1 107 ? -4.944 -10.405 -29.800 1.00 77.06 107 LYS A CA 1
ATOM 846 C C . LYS A 1 107 ? -5.205 -9.684 -28.480 1.00 77.06 107 LYS A C 1
ATOM 848 O O . LYS A 1 107 ? -6.311 -9.773 -27.964 1.00 77.06 107 LYS A O 1
ATOM 853 N N . ILE A 1 108 ? -4.199 -9.006 -27.926 1.00 77.81 108 ILE A N 1
ATOM 854 C CA . ILE A 1 108 ? -4.310 -8.297 -26.651 1.00 77.81 108 ILE A CA 1
ATOM 855 C C . ILE A 1 108 ? -3.987 -6.825 -26.887 1.00 77.81 108 ILE A C 1
ATOM 857 O O . ILE A 1 108 ? -2.861 -6.476 -27.246 1.00 77.81 108 ILE A O 1
ATOM 861 N N . LEU A 1 109 ? -4.978 -5.964 -26.660 1.00 73.19 109 LEU A N 1
ATOM 862 C CA . LEU A 1 109 ? -4.771 -4.530 -26.506 1.00 73.19 109 LEU A CA 1
ATOM 863 C C . LEU A 1 109 ? -4.557 -4.258 -25.016 1.00 73.19 109 LEU A C 1
ATOM 865 O O . LEU A 1 109 ? -5.507 -4.281 -24.238 1.00 73.19 109 LEU A O 1
ATOM 869 N N . LEU A 1 110 ? -3.305 -4.049 -24.613 1.00 71.50 110 LEU A N 1
ATOM 870 C CA . LEU A 1 110 ? -3.019 -3.612 -23.251 1.00 71.50 110 LEU A CA 1
ATOM 871 C C . LEU A 1 110 ? -3.440 -2.143 -23.114 1.00 71.50 110 LEU A C 1
ATOM 873 O O . LEU A 1 110 ? -2.999 -1.327 -23.933 1.00 71.50 110 LEU A O 1
ATOM 877 N N . PRO A 1 111 ? -4.274 -1.788 -22.120 1.00 74.31 111 PRO A N 1
ATOM 878 C CA . PRO A 1 111 ? -4.531 -0.389 -21.833 1.00 74.31 111 PRO A CA 1
ATOM 879 C C . PRO A 1 111 ? -3.205 0.308 -21.489 1.00 74.31 111 PRO A C 1
ATOM 881 O O . PRO A 1 111 ? -2.289 -0.334 -20.960 1.00 74.31 111 PRO A O 1
ATOM 884 N N . PRO A 1 112 ? -3.071 1.610 -21.793 1.00 74.94 112 PRO A N 1
ATOM 885 C CA . PRO A 1 112 ? -1.944 2.394 -21.316 1.00 74.94 112 PRO A CA 1
ATOM 886 C C . PRO A 1 112 ? -1.801 2.231 -19.803 1.00 74.94 112 PRO A C 1
ATOM 888 O O . PRO A 1 112 ? -2.803 2.176 -19.086 1.00 74.94 112 PRO A O 1
ATOM 891 N N . LEU A 1 113 ? -0.559 2.148 -19.324 1.00 78.44 113 LEU A N 1
ATOM 892 C CA . LEU A 1 113 ? -0.304 2.154 -17.889 1.00 78.44 113 LEU A CA 1
ATOM 893 C C . LEU A 1 113 ? -0.902 3.433 -17.308 1.00 78.44 113 LEU A C 1
ATOM 895 O O . LEU A 1 113 ? -0.592 4.529 -17.777 1.00 78.44 113 LEU A O 1
ATOM 899 N N . GLN A 1 114 ? -1.779 3.271 -16.322 1.00 82.50 114 GLN A N 1
ATOM 900 C CA . GLN A 1 114 ? -2.324 4.399 -15.588 1.00 82.50 114 GLN A CA 1
ATOM 901 C C . GLN A 1 114 ? -1.186 5.111 -14.859 1.00 82.50 114 GLN A C 1
ATOM 903 O O . GLN A 1 114 ? -0.242 4.475 -14.377 1.00 82.50 114 GLN A O 1
ATOM 908 N N . GLU A 1 115 ? -1.270 6.436 -14.801 1.00 86.94 115 GLU A N 1
ATOM 909 C CA . GLU A 1 115 ? -0.325 7.212 -14.015 1.00 86.94 115 GLU A CA 1
ATOM 910 C C . GLU A 1 115 ? -0.454 6.830 -12.542 1.00 86.94 115 GLU A C 1
ATOM 912 O O . GLU A 1 115 ? -1.557 6.654 -12.020 1.00 86.94 115 GLU A O 1
ATOM 917 N N . LEU A 1 116 ? 0.688 6.675 -11.869 1.00 91.00 116 LEU A N 1
ATOM 918 C CA . LEU A 1 116 ? 0.671 6.399 -10.442 1.00 91.00 116 LEU A CA 1
ATOM 919 C C . LEU A 1 116 ? 0.097 7.621 -9.706 1.00 91.00 116 LEU A C 1
ATOM 921 O O . LEU A 1 116 ? 0.484 8.754 -10.013 1.00 91.00 116 LEU A O 1
ATOM 925 N N . PRO A 1 117 ? -0.768 7.413 -8.704 1.00 94.44 117 PRO A N 1
ATOM 926 C CA . PRO A 1 117 ? -1.308 8.510 -7.917 1.00 94.44 117 PRO A CA 1
ATOM 927 C C . PRO A 1 117 ? -0.219 9.205 -7.085 1.00 94.44 117 PRO A C 1
ATOM 929 O O . PRO A 1 117 ? 0.797 8.611 -6.706 1.00 94.44 117 PRO A O 1
ATOM 932 N N . SER A 1 118 ? -0.434 10.486 -6.788 1.00 93.44 118 SER A N 1
ATOM 933 C CA . SER A 1 118 ? 0.341 11.223 -5.783 1.00 93.44 118 SER A CA 1
ATOM 934 C C . SER A 1 118 ? -0.134 10.817 -4.376 1.00 93.44 118 SER A C 1
ATOM 936 O O . SER A 1 118 ? -1.335 10.620 -4.205 1.00 93.44 118 SER A O 1
ATOM 938 N N . PRO A 1 119 ? 0.757 10.679 -3.372 1.00 95.31 119 PRO A N 1
ATOM 939 C CA . PRO A 1 119 ? 2.191 11.003 -3.384 1.00 95.31 119 PRO A CA 1
ATOM 940 C C . PRO A 1 119 ? 3.094 9.898 -3.954 1.00 95.31 119 PRO A C 1
ATOM 942 O O . PRO A 1 119 ? 4.286 10.136 -4.159 1.00 95.31 119 PRO A O 1
ATOM 945 N N . LEU A 1 120 ? 2.568 8.695 -4.211 1.00 95.88 120 LEU A N 1
ATOM 946 C CA . LEU A 1 120 ? 3.373 7.513 -4.537 1.00 95.88 120 LEU A CA 1
ATOM 947 C C . LEU A 1 120 ? 4.277 7.722 -5.762 1.00 95.88 120 LEU A C 1
ATOM 949 O O . LEU A 1 120 ? 5.459 7.376 -5.717 1.00 95.88 120 LEU A O 1
ATOM 953 N N . ASN A 1 121 ? 3.762 8.338 -6.829 1.00 95.06 121 ASN A N 1
ATOM 954 C CA . ASN A 1 121 ? 4.551 8.642 -8.026 1.00 95.06 121 ASN A CA 1
ATOM 955 C C . ASN A 1 121 ? 5.780 9.511 -7.704 1.00 95.06 121 ASN A C 1
ATOM 957 O O . ASN A 1 121 ? 6.915 9.175 -8.049 1.00 95.06 121 ASN A O 1
ATOM 961 N N . THR A 1 122 ? 5.558 10.602 -6.974 1.00 95.81 122 THR A N 1
ATOM 962 C CA . THR A 1 122 ? 6.586 11.553 -6.533 1.00 95.81 122 THR A CA 1
ATOM 963 C C . THR A 1 122 ? 7.646 10.865 -5.669 1.00 95.81 122 THR A C 1
ATOM 965 O O . THR A 1 122 ? 8.844 11.052 -5.887 1.00 95.81 122 THR A O 1
ATOM 968 N N . LEU A 1 123 ? 7.218 10.024 -4.725 1.00 96.69 123 LEU A N 1
ATOM 969 C CA . LEU A 1 123 ? 8.101 9.302 -3.807 1.00 96.69 123 LEU A CA 1
ATOM 970 C C . LEU A 1 123 ? 8.980 8.255 -4.515 1.00 96.69 123 LEU A C 1
ATOM 972 O O . LEU A 1 123 ? 10.129 8.040 -4.121 1.00 96.69 123 LEU A O 1
ATOM 976 N N . LEU A 1 124 ? 8.475 7.618 -5.576 1.00 95.69 124 LEU A N 1
ATOM 977 C CA . LEU A 1 124 ? 9.227 6.624 -6.346 1.00 95.69 124 LEU A CA 1
ATOM 978 C C . LEU A 1 124 ? 10.201 7.269 -7.341 1.00 95.69 124 LEU A C 1
ATOM 980 O O . LEU A 1 124 ? 11.354 6.835 -7.451 1.00 95.69 124 LEU A O 1
ATOM 984 N N . THR A 1 125 ? 9.759 8.314 -8.041 1.00 94.44 125 THR A N 1
ATOM 985 C CA . THR A 1 125 ? 10.491 8.890 -9.180 1.00 94.44 125 THR A CA 1
ATOM 986 C C . THR A 1 125 ? 11.536 9.928 -8.780 1.00 94.44 125 THR A C 1
ATOM 988 O O . THR A 1 125 ? 12.589 10.003 -9.416 1.00 94.44 125 THR A O 1
ATOM 991 N N . ARG A 1 126 ? 11.307 10.709 -7.717 1.00 95.38 126 ARG A N 1
ATOM 992 C CA . ARG A 1 126 ? 12.232 11.784 -7.329 1.00 95.38 126 ARG A CA 1
ATOM 993 C C . ARG A 1 126 ? 13.473 11.280 -6.590 1.00 95.38 126 ARG A C 1
ATOM 995 O O . ARG A 1 126 ? 13.564 10.135 -6.140 1.00 95.38 126 ARG A O 1
ATOM 1002 N N . THR A 1 127 ? 14.466 12.158 -6.471 1.00 95.69 127 THR A N 1
ATOM 1003 C CA . THR A 1 127 ? 15.788 11.883 -5.876 1.00 95.69 127 THR A CA 1
ATOM 1004 C C . THR A 1 127 ? 16.112 12.776 -4.675 1.00 95.69 127 THR A C 1
ATOM 1006 O O . THR A 1 127 ? 17.227 12.729 -4.144 1.00 95.69 127 THR A O 1
ATOM 1009 N N . ASP A 1 128 ? 15.154 13.576 -4.206 1.00 95.94 128 ASP A N 1
ATOM 1010 C CA . ASP A 1 128 ? 15.296 14.362 -2.982 1.00 95.94 128 ASP A CA 1
ATOM 1011 C C . ASP A 1 128 ? 15.344 13.474 -1.723 1.00 95.94 128 ASP A C 1
ATOM 1013 O O . ASP A 1 128 ? 15.150 12.255 -1.778 1.00 95.94 128 ASP A O 1
ATOM 1017 N N . GLN A 1 129 ? 15.677 14.085 -0.582 1.00 94.94 129 GLN A N 1
ATOM 1018 C CA . GLN A 1 129 ? 15.887 13.366 0.676 1.00 94.94 129 GLN A CA 1
ATOM 1019 C C . GLN A 1 129 ? 14.635 12.593 1.112 1.00 94.94 129 GLN A C 1
ATOM 1021 O O . GLN A 1 129 ? 14.753 11.451 1.552 1.00 94.94 129 GLN A O 1
ATOM 1026 N N . ARG A 1 130 ? 13.442 13.171 0.925 1.00 94.50 130 ARG A N 1
ATOM 1027 C CA . ARG A 1 130 ? 12.161 12.541 1.270 1.00 94.50 130 ARG A CA 1
ATOM 1028 C C . ARG A 1 130 ? 11.940 11.272 0.446 1.00 94.50 130 ARG A C 1
ATOM 1030 O O . ARG A 1 130 ? 11.692 10.208 1.008 1.00 94.50 130 ARG A O 1
ATOM 1037 N N . ALA A 1 131 ? 12.120 11.353 -0.874 1.00 95.94 131 ALA A N 1
ATOM 1038 C CA . ALA A 1 131 ? 12.007 10.196 -1.766 1.00 95.94 131 ALA A CA 1
ATOM 1039 C C . ALA A 1 131 ? 13.053 9.104 -1.459 1.00 95.94 131 ALA A C 1
ATOM 1041 O O . ALA A 1 131 ? 12.758 7.910 -1.533 1.00 95.94 131 ALA A O 1
ATOM 1042 N N . ARG A 1 132 ? 14.283 9.487 -1.087 1.00 95.12 132 ARG A N 1
ATOM 1043 C CA . ARG A 1 132 ? 15.330 8.534 -0.676 1.00 95.12 132 ARG A CA 1
ATOM 1044 C C . ARG A 1 132 ? 14.974 7.800 0.616 1.00 95.12 132 ARG A C 1
ATOM 1046 O O . ARG A 1 132 ? 15.071 6.574 0.634 1.00 95.12 132 ARG A O 1
ATOM 1053 N N . LEU A 1 133 ? 14.531 8.518 1.649 1.00 93.25 133 LEU A N 1
ATOM 1054 C CA . LEU A 1 133 ? 14.111 7.921 2.922 1.00 93.25 133 LEU A CA 1
ATOM 1055 C C . LEU A 1 133 ? 12.906 6.992 2.737 1.00 93.25 133 LEU A C 1
ATOM 1057 O O . LEU A 1 133 ? 12.895 5.884 3.273 1.00 93.25 133 LEU A O 1
ATOM 1061 N N . PHE A 1 134 ? 11.931 7.390 1.914 1.00 95.88 134 PHE A N 1
ATOM 1062 C CA . PHE A 1 134 ? 10.819 6.515 1.546 1.00 95.88 134 PHE A CA 1
ATOM 1063 C C . PHE A 1 134 ? 11.304 5.223 0.883 1.00 95.88 134 PHE A C 1
ATOM 1065 O O . PHE A 1 134 ? 10.949 4.137 1.329 1.00 95.88 134 PHE A O 1
ATOM 1072 N N . LYS A 1 135 ? 12.155 5.318 -0.147 1.00 95.38 135 LYS A N 1
ATOM 1073 C CA . LYS A 1 135 ? 12.653 4.144 -0.881 1.00 95.38 135 LYS A CA 1
ATOM 1074 C C . LYS A 1 135 ? 13.464 3.189 -0.007 1.00 95.38 135 LYS A C 1
ATOM 1076 O O . LYS A 1 135 ? 13.355 1.980 -0.187 1.00 95.38 135 LYS A O 1
ATOM 1081 N N . GLN A 1 136 ? 14.240 3.712 0.942 1.00 94.00 136 GLN A N 1
ATOM 1082 C CA . GLN A 1 136 ? 14.974 2.894 1.913 1.00 94.00 136 GLN A CA 1
ATOM 1083 C C . GLN A 1 136 ? 14.027 2.084 2.811 1.00 94.00 136 GLN A C 1
ATOM 1085 O O . GLN A 1 136 ? 14.294 0.915 3.077 1.00 94.00 136 GLN A O 1
ATOM 1090 N N . ASN A 1 137 ? 12.890 2.671 3.195 1.00 94.12 137 ASN A N 1
ATOM 1091 C CA . ASN A 1 137 ? 11.926 2.077 4.125 1.00 94.12 137 ASN A CA 1
ATOM 1092 C C . ASN A 1 137 ? 10.632 1.582 3.450 1.00 94.12 137 ASN A C 1
ATOM 1094 O O . ASN A 1 137 ? 9.650 1.299 4.133 1.00 94.12 137 ASN A O 1
ATOM 1098 N N . ILE A 1 138 ? 10.601 1.435 2.120 1.00 95.19 138 ILE A N 1
ATOM 1099 C CA . ILE A 1 138 ? 9.369 1.152 1.356 1.00 95.19 138 ILE A CA 1
ATOM 1100 C C . ILE A 1 138 ? 8.648 -0.116 1.828 1.00 95.19 138 ILE A C 1
ATOM 1102 O O . ILE A 1 138 ? 7.423 -0.163 1.884 1.00 95.19 138 ILE A O 1
ATOM 1106 N N . LYS A 1 139 ? 9.411 -1.137 2.234 1.00 91.31 139 LYS A N 1
ATOM 1107 C CA . LYS A 1 139 ? 8.855 -2.379 2.784 1.00 91.31 139 LYS A CA 1
ATOM 1108 C C . LYS A 1 139 ? 8.105 -2.127 4.090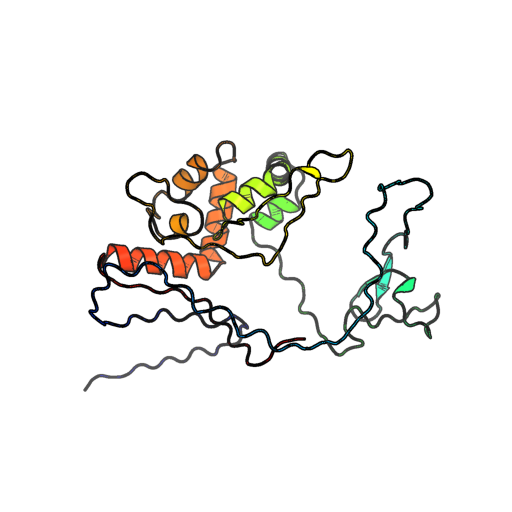 1.00 91.31 139 LYS A C 1
ATOM 1110 O O . LYS A 1 139 ? 7.042 -2.696 4.284 1.00 91.31 139 LYS A O 1
ATOM 1115 N N . MET A 1 140 ? 8.638 -1.260 4.951 1.00 91.62 140 MET A N 1
ATOM 1116 C CA . MET A 1 140 ? 8.012 -0.913 6.225 1.00 91.62 140 MET A CA 1
ATOM 1117 C C . MET A 1 140 ? 6.723 -0.114 6.016 1.00 91.62 140 MET A C 1
ATOM 1119 O O . MET A 1 140 ? 5.732 -0.428 6.665 1.00 91.62 140 MET A O 1
ATOM 1123 N N . TYR A 1 141 ? 6.696 0.840 5.075 1.00 94.38 141 TYR A N 1
ATOM 1124 C CA . TYR A 1 141 ? 5.457 1.545 4.707 1.00 94.38 141 TYR A CA 1
ATOM 1125 C C . TYR A 1 141 ? 4.393 0.585 4.160 1.00 94.38 141 TYR A C 1
ATOM 1127 O O . TYR A 1 141 ? 3.242 0.646 4.583 1.00 94.38 141 TYR A O 1
ATOM 1135 N N . ASN A 1 142 ? 4.773 -0.339 3.272 1.00 92.12 142 ASN A N 1
ATOM 1136 C CA . ASN A 1 142 ? 3.841 -1.334 2.735 1.00 92.12 142 ASN A CA 1
ATOM 1137 C C . ASN A 1 142 ? 3.292 -2.256 3.831 1.00 92.12 142 ASN A C 1
ATOM 1139 O O . ASN A 1 142 ? 2.095 -2.525 3.851 1.00 92.12 142 ASN A O 1
ATOM 1143 N N . SER A 1 143 ? 4.142 -2.711 4.756 1.00 88.25 143 SER A N 1
ATOM 1144 C CA . SER A 1 143 ? 3.698 -3.500 5.908 1.00 88.25 143 SER A CA 1
ATOM 1145 C C . SER A 1 143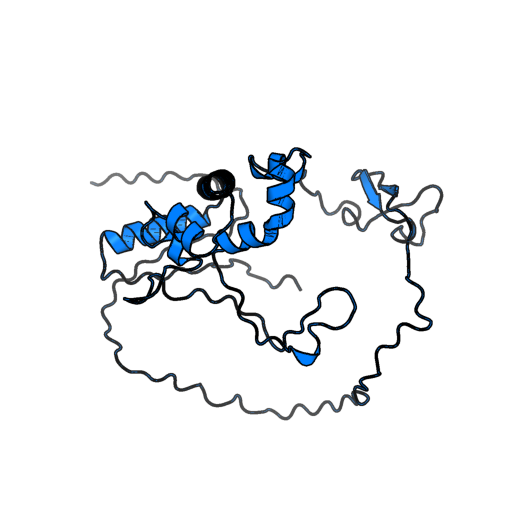 ? 2.751 -2.703 6.804 1.00 88.25 143 SER A C 1
ATOM 1147 O O . SER A 1 143 ? 1.707 -3.218 7.191 1.00 88.25 143 SER A O 1
ATOM 1149 N N . ALA A 1 144 ? 3.080 -1.437 7.083 1.00 90.44 144 ALA A N 1
ATOM 1150 C CA . ALA A 1 144 ? 2.271 -0.556 7.916 1.00 90.44 144 ALA A CA 1
ATOM 1151 C C . ALA A 1 144 ? 0.893 -0.260 7.317 1.00 90.44 144 ALA A C 1
ATOM 1153 O O . ALA A 1 144 ? -0.002 0.066 8.081 1.00 90.44 144 ALA A O 1
ATOM 1154 N N . LEU A 1 145 ? 0.716 -0.365 5.995 1.00 91.94 145 LEU A N 1
ATOM 1155 C CA . LEU A 1 145 ? -0.541 -0.130 5.266 1.00 91.94 145 LEU A CA 1
ATOM 1156 C C . LEU A 1 145 ? -1.213 -1.433 4.790 1.00 91.94 145 LEU A C 1
ATOM 1158 O O . LEU A 1 145 ? -2.147 -1.399 3.991 1.00 91.94 145 LEU A O 1
ATOM 1162 N N . SER A 1 146 ? -0.728 -2.598 5.226 1.00 89.12 146 SER A N 1
ATOM 1163 C CA . SER A 1 146 ? -1.271 -3.883 4.783 1.00 89.12 146 SER A CA 1
ATOM 1164 C C . SER A 1 146 ? -2.582 -4.223 5.495 1.00 89.12 146 SER A C 1
ATOM 1166 O O . SER A 1 146 ? -2.712 -4.053 6.706 1.00 89.12 146 SER A O 1
ATOM 1168 N N . PHE A 1 147 ? -3.530 -4.794 4.749 1.00 84.88 147 PHE A N 1
ATOM 1169 C CA . PHE A 1 147 ? -4.766 -5.367 5.295 1.00 84.88 147 PHE A CA 1
ATOM 1170 C C . PHE A 1 147 ? -4.568 -6.765 5.876 1.00 84.88 147 PHE A C 1
ATOM 1172 O O . PHE A 1 147 ? -5.317 -7.185 6.749 1.00 84.88 147 PHE A O 1
ATOM 1179 N N . THR A 1 148 ? -3.581 -7.512 5.384 1.00 79.94 148 THR A N 1
ATOM 1180 C CA . THR A 1 148 ? -3.369 -8.906 5.783 1.00 79.94 148 THR A CA 1
ATOM 1181 C C . THR A 1 148 ? -1.951 -9.106 6.267 1.00 79.94 148 THR A C 1
ATOM 1183 O O . THR A 1 148 ? -1.006 -8.604 5.646 1.00 79.94 148 THR A O 1
ATOM 1186 N N . SER A 1 149 ? -1.794 -9.901 7.317 1.00 76.81 149 SER A N 1
ATOM 1187 C CA . SER A 1 149 ? -0.492 -10.444 7.671 1.00 76.81 149 SER A CA 1
ATOM 1188 C C . SER A 1 149 ? -0.135 -11.603 6.740 1.00 76.81 149 SER A C 1
ATOM 1190 O O . SER A 1 149 ? -1.002 -12.274 6.167 1.00 76.81 149 SER A O 1
ATOM 1192 N N . LEU A 1 150 ? 1.166 -11.831 6.574 1.00 73.69 150 LEU A N 1
ATOM 1193 C CA . LEU A 1 150 ? 1.680 -13.044 5.956 1.00 73.69 150 LEU A CA 1
ATOM 1194 C C . LEU A 1 150 ? 2.226 -13.943 7.064 1.00 73.69 150 LEU A C 1
ATOM 1196 O O . LEU A 1 150 ? 3.273 -13.653 7.639 1.00 73.69 150 LEU A O 1
ATOM 1200 N N . GLY A 1 151 ? 1.522 -15.037 7.341 1.00 67.62 151 GLY A N 1
ATOM 1201 C CA . GLY A 1 151 ? 2.002 -16.094 8.223 1.00 67.62 151 GLY A CA 1
ATOM 1202 C C . GLY A 1 151 ? 2.684 -17.192 7.414 1.00 67.62 151 GLY A C 1
ATOM 1203 O O . GLY A 1 151 ? 2.076 -17.769 6.513 1.00 67.62 151 GLY A O 1
ATOM 1204 N N . ALA A 1 152 ? 3.937 -17.503 7.735 1.00 68.94 152 ALA A N 1
ATOM 1205 C CA . ALA A 1 152 ? 4.633 -18.650 7.167 1.00 68.94 152 ALA A CA 1
ATOM 1206 C C . ALA A 1 152 ? 5.548 -19.293 8.211 1.00 68.94 152 ALA A C 1
ATOM 1208 O O . ALA A 1 152 ? 6.204 -18.592 8.979 1.00 68.94 152 ALA A O 1
ATOM 1209 N N . ASN A 1 153 ? 5.624 -20.627 8.212 1.00 68.69 153 ASN A N 1
ATOM 1210 C CA . ASN A 1 153 ? 6.667 -21.328 8.953 1.00 68.69 153 ASN A CA 1
ATOM 1211 C C . ASN A 1 153 ? 7.970 -21.202 8.154 1.00 68.69 153 ASN A C 1
ATOM 1213 O O . ASN A 1 153 ? 8.120 -21.827 7.099 1.00 68.69 153 ASN A O 1
ATOM 1217 N N . ILE A 1 154 ? 8.847 -20.307 8.608 1.00 70.81 154 ILE A N 1
ATOM 1218 C CA . ILE A 1 154 ? 10.104 -20.003 7.933 1.00 70.81 154 ILE A CA 1
ATOM 1219 C C . ILE A 1 154 ? 11.135 -21.049 8.334 1.00 70.81 154 ILE A C 1
ATOM 1221 O O . ILE A 1 154 ? 11.500 -21.183 9.500 1.00 70.81 154 ILE A O 1
ATOM 1225 N N . ASP A 1 155 ? 11.659 -21.755 7.338 1.00 71.25 155 ASP A N 1
ATOM 1226 C CA . ASP A 1 155 ? 12.823 -22.600 7.543 1.00 71.25 155 ASP A CA 1
ATOM 1227 C C . ASP A 1 155 ? 14.086 -21.738 7.665 1.00 71.25 155 ASP A C 1
ATOM 1229 O O . ASP A 1 155 ? 14.663 -21.286 6.670 1.00 71.25 155 ASP A O 1
ATOM 1233 N N . HIS A 1 156 ? 14.512 -21.507 8.905 1.00 72.75 156 HIS A N 1
ATOM 1234 C CA . HIS A 1 156 ? 15.683 -20.690 9.198 1.00 72.75 156 HIS A CA 1
ATOM 1235 C C . HIS A 1 156 ? 17.019 -21.362 8.853 1.00 72.75 156 HIS A C 1
ATOM 1237 O O . HIS A 1 156 ? 18.041 -20.678 8.823 1.00 72.75 156 HIS A O 1
ATOM 1243 N N . SER A 1 157 ? 17.034 -22.663 8.529 1.00 71.12 157 SER A N 1
ATOM 1244 C CA . SER A 1 157 ? 18.268 -23.376 8.158 1.00 71.12 157 SER A CA 1
ATOM 1245 C C . SER A 1 157 ? 18.910 -22.856 6.867 1.00 71.12 157 SER A C 1
ATOM 124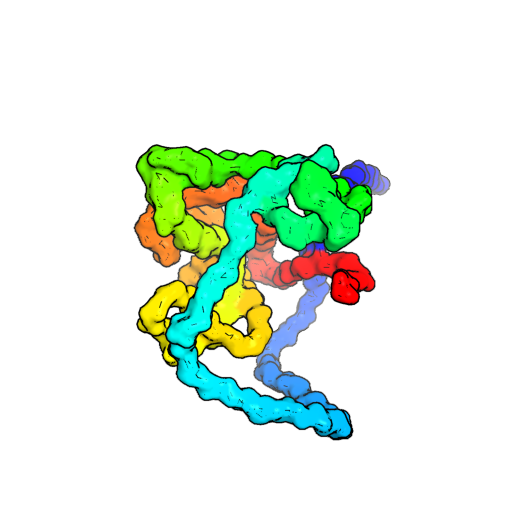7 O O . SER A 1 157 ? 20.093 -23.090 6.628 1.00 71.12 157 SER A O 1
ATOM 1249 N N . ILE A 1 158 ? 18.144 -22.127 6.049 1.00 69.81 158 ILE A N 1
ATOM 1250 C CA . ILE A 1 158 ? 18.616 -21.516 4.803 1.00 69.81 158 ILE A CA 1
ATOM 1251 C C . ILE A 1 158 ? 18.691 -19.983 4.864 1.00 69.81 158 ILE A C 1
ATOM 1253 O O . ILE A 1 158 ? 19.205 -19.355 3.940 1.00 69.81 158 ILE A O 1
ATOM 1257 N N . THR A 1 159 ? 18.178 -19.358 5.930 1.00 62.56 159 THR A N 1
ATOM 1258 C CA . THR A 1 159 ? 18.257 -17.903 6.101 1.00 62.56 159 THR A CA 1
ATOM 1259 C C . THR A 1 159 ? 19.608 -17.531 6.706 1.00 62.56 159 THR A C 1
ATOM 1261 O O . THR A 1 159 ? 19.961 -18.035 7.765 1.00 62.56 159 THR A O 1
ATOM 1264 N N . GLY A 1 160 ? 20.356 -16.631 6.061 1.00 60.06 160 GLY A N 1
ATOM 1265 C CA . GLY A 1 160 ? 21.662 -16.164 6.554 1.00 60.06 160 GLY A CA 1
ATOM 1266 C C . GLY A 1 160 ? 22.879 -16.759 5.839 1.00 60.06 160 GLY A C 1
ATOM 1267 O O . GLY A 1 160 ? 24.010 -16.446 6.203 1.00 60.06 160 GLY A O 1
ATOM 1268 N N . THR A 1 161 ? 22.683 -17.567 4.794 1.00 60.41 161 THR A N 1
ATOM 1269 C CA . THR A 1 161 ? 23.775 -17.938 3.883 1.00 60.41 161 THR A CA 1
ATOM 1270 C C . THR A 1 161 ? 24.254 -16.720 3.089 1.00 60.41 161 THR A C 1
ATOM 1272 O O . THR A 1 161 ? 23.440 -15.891 2.680 1.00 60.41 161 THR A O 1
ATOM 1275 N N . SER A 1 162 ? 25.561 -16.630 2.826 1.00 57.25 162 SER A N 1
ATOM 1276 C CA . SER A 1 162 ? 26.147 -15.587 1.971 1.00 57.25 162 SER A CA 1
ATOM 1277 C C . SER A 1 162 ? 25.462 -15.566 0.595 1.00 57.25 162 SER A C 1
ATOM 1279 O O . SER A 1 162 ? 25.507 -16.559 -0.131 1.00 57.25 162 SER A O 1
ATOM 1281 N N . GLY A 1 163 ? 24.787 -14.464 0.254 1.00 65.94 163 GLY A N 1
ATOM 1282 C CA . GLY A 1 163 ? 24.012 -14.331 -0.982 1.00 65.94 163 GLY A CA 1
ATOM 1283 C C . GLY A 1 163 ? 22.745 -13.485 -0.828 1.00 65.94 163 GLY A C 1
ATOM 1284 O O . GLY A 1 163 ? 22.561 -12.769 0.156 1.00 65.94 163 GLY A O 1
ATOM 1285 N N . VAL A 1 164 ? 21.864 -13.546 -1.831 1.00 66.50 164 VAL A N 1
ATOM 1286 C CA . VAL A 1 164 ? 20.558 -12.865 -1.809 1.00 66.50 164 VAL A CA 1
ATOM 1287 C C . VAL A 1 164 ? 19.682 -13.487 -0.722 1.00 66.50 164 VAL A C 1
ATOM 1289 O O . VAL A 1 164 ? 19.514 -14.708 -0.694 1.00 66.50 164 VAL A O 1
ATOM 1292 N N . TYR A 1 165 ? 19.098 -12.650 0.145 1.00 71.56 165 TYR A N 1
ATOM 1293 C CA . TYR A 1 165 ? 18.186 -13.102 1.198 1.00 71.56 165 TYR A CA 1
ATOM 1294 C C . TYR A 1 165 ? 17.081 -13.979 0.605 1.00 71.56 165 TYR A C 1
ATOM 1296 O O . TYR A 1 165 ? 16.271 -13.519 -0.201 1.00 71.56 165 TYR A O 1
ATOM 1304 N N . SER A 1 166 ? 17.078 -15.242 1.014 1.00 73.50 166 SER A N 1
ATOM 1305 C CA . SER A 1 166 ? 16.162 -16.268 0.538 1.00 73.50 166 SER A CA 1
ATOM 1306 C C . SER A 1 166 ? 15.570 -16.980 1.746 1.00 73.50 166 SER A C 1
ATOM 1308 O O . SER A 1 166 ? 16.278 -17.281 2.704 1.00 73.50 166 SER A O 1
ATOM 1310 N N . PHE A 1 167 ? 14.270 -17.241 1.702 1.00 72.81 167 PHE A N 1
ATOM 1311 C CA . PHE A 1 167 ? 13.557 -18.026 2.702 1.00 72.81 167 PHE A CA 1
ATOM 1312 C C . PHE A 1 167 ? 12.647 -19.021 1.984 1.00 72.81 167 PHE A C 1
ATOM 1314 O O . PHE A 1 167 ? 12.216 -18.787 0.853 1.00 72.81 167 PHE A O 1
ATOM 1321 N N . ARG A 1 168 ? 12.386 -20.157 2.626 1.00 72.12 168 ARG A N 1
ATOM 1322 C CA . ARG A 1 168 ? 11.617 -21.262 2.055 1.00 72.12 168 ARG A CA 1
ATOM 1323 C C . ARG A 1 168 ? 10.365 -21.444 2.882 1.00 72.12 168 ARG A C 1
ATOM 1325 O O . ARG A 1 168 ? 10.439 -21.568 4.100 1.00 72.12 168 ARG A O 1
ATOM 1332 N N . ILE A 1 169 ? 9.235 -21.478 2.186 1.00 71.88 169 ILE A N 1
ATOM 1333 C CA . ILE A 1 169 ? 7.929 -21.795 2.751 1.00 71.88 169 ILE A CA 1
ATOM 1334 C C . ILE A 1 169 ? 7.531 -23.169 2.219 1.00 71.88 169 ILE A C 1
ATOM 1336 O O . ILE A 1 169 ? 7.639 -23.426 1.019 1.00 71.88 169 ILE A O 1
ATOM 1340 N N . HIS A 1 170 ? 7.074 -24.051 3.104 1.00 69.69 170 HIS A N 1
ATOM 1341 C CA . HIS A 1 170 ? 6.499 -25.336 2.725 1.00 69.69 170 HIS A CA 1
ATOM 1342 C C . HIS A 1 170 ? 4.971 -25.292 2.852 1.00 69.69 170 HIS A C 1
ATOM 1344 O O . HIS A 1 170 ? 4.442 -24.831 3.860 1.00 69.69 170 HIS A O 1
ATOM 1350 N N . GLY A 1 171 ? 4.260 -25.815 1.850 1.00 70.94 171 GLY A N 1
ATOM 1351 C CA . GLY A 1 171 ? 2.795 -25.875 1.835 1.00 70.94 171 GLY A CA 1
ATOM 1352 C C . GLY A 1 171 ? 2.124 -24.704 1.109 1.00 70.94 171 GLY A C 1
ATOM 1353 O O . GLY A 1 171 ? 2.716 -24.072 0.236 1.00 70.94 171 GLY A O 1
ATOM 1354 N N . LYS A 1 172 ? 0.845 -24.465 1.426 1.00 65.56 172 LYS A N 1
ATOM 1355 C CA . LYS A 1 172 ? 0.044 -23.374 0.849 1.00 65.56 172 LYS A CA 1
ATOM 1356 C C . LYS A 1 172 ? 0.208 -22.102 1.681 1.00 65.56 172 LYS A C 1
ATOM 1358 O O . LYS A 1 172 ? 0.214 -22.164 2.905 1.00 65.56 172 LYS A O 1
ATOM 1363 N N . MET A 1 173 ? 0.296 -20.963 1.001 1.00 67.31 173 MET A N 1
ATOM 1364 C CA . MET A 1 173 ? 0.235 -19.646 1.629 1.00 67.31 173 MET A CA 1
ATOM 1365 C C . MET A 1 173 ? -1.224 -19.306 1.937 1.00 67.31 173 MET A C 1
ATOM 1367 O O . MET A 1 173 ? -2.077 -19.413 1.054 1.00 67.31 173 MET A O 1
ATOM 1371 N N . TYR A 1 174 ? -1.494 -18.892 3.171 1.00 65.00 174 TYR A N 1
ATOM 1372 C CA . TYR A 1 174 ? -2.800 -18.397 3.590 1.00 65.00 174 TYR A CA 1
ATOM 1373 C C . TYR A 1 174 ? -2.651 -16.949 4.054 1.00 65.00 174 TYR A C 1
ATOM 1375 O O . TYR A 1 174 ? -1.677 -16.605 4.723 1.00 65.00 174 TYR A O 1
ATOM 1383 N N . HIS A 1 175 ? -3.616 -16.108 3.691 1.00 66.00 175 HIS A N 1
ATOM 1384 C CA . HIS A 1 175 ? -3.750 -14.772 4.258 1.00 66.00 175 HIS A CA 1
ATOM 1385 C C . HIS A 1 175 ? -4.633 -14.888 5.495 1.00 66.00 175 HIS A C 1
ATOM 1387 O O . HIS A 1 175 ? -5.777 -15.328 5.387 1.00 66.00 175 HIS A O 1
ATOM 1393 N N . SER A 1 176 ? -4.090 -14.538 6.660 1.00 61.94 176 SER A N 1
ATOM 1394 C CA . SER A 1 176 ? -4.869 -14.498 7.894 1.00 61.94 176 SER A CA 1
ATOM 1395 C C . SER A 1 176 ? -5.473 -13.107 8.038 1.00 61.94 176 SER A C 1
ATOM 1397 O O . SER A 1 176 ? -4.748 -12.118 8.173 1.00 61.94 176 SER A O 1
ATOM 1399 N N . ILE A 1 177 ? -6.798 -13.032 7.966 1.00 65.19 177 ILE A N 1
ATOM 1400 C CA . ILE A 1 177 ? -7.565 -11.880 8.434 1.00 65.19 177 ILE A CA 1
ATOM 1401 C C . ILE A 1 177 ? -8.038 -12.307 9.820 1.00 65.19 177 ILE A C 1
ATOM 1403 O O . ILE A 1 177 ? -8.834 -13.238 9.925 1.00 65.19 177 ILE A O 1
ATOM 1407 N N . GLY A 1 178 ? -7.441 -11.728 10.863 1.00 65.06 178 GLY A N 1
ATOM 1408 C CA . GLY A 1 178 ? -7.792 -12.031 12.251 1.00 65.06 178 GLY A CA 1
ATOM 1409 C C . GLY A 1 178 ? -9.217 -11.592 12.602 1.00 65.06 178 GLY A C 1
ATOM 1410 O O . GLY A 1 178 ? -10.028 -11.283 11.727 1.00 65.06 178 GLY A O 1
ATOM 1411 N N . SER A 1 179 ? -9.522 -11.529 13.896 1.00 74.00 179 SER A N 1
ATOM 1412 C CA . SER A 1 179 ? -10.741 -10.876 14.381 1.00 74.00 179 SER A CA 1
ATOM 1413 C C . SER A 1 179 ? -10.839 -9.440 13.847 1.00 74.00 179 SER A C 1
ATOM 1415 O O . SER A 1 179 ? -9.824 -8.776 13.626 1.00 74.00 179 SER A O 1
ATOM 1417 N N . LEU A 1 180 ? -12.062 -8.940 13.637 1.00 74.88 180 LEU A N 1
ATOM 1418 C CA . LEU A 1 180 ? -12.274 -7.562 13.168 1.00 74.88 180 LEU A CA 1
ATOM 1419 C C . LEU A 1 180 ? -11.912 -6.515 14.233 1.00 74.88 180 LEU A C 1
ATOM 1421 O O . LEU A 1 180 ? -11.570 -5.385 13.890 1.00 74.88 180 LEU A O 1
ATOM 1425 N N . PHE A 1 181 ? -11.952 -6.915 15.503 1.00 76.81 181 PHE A N 1
ATOM 1426 C CA . PHE A 1 181 ? -11.545 -6.120 16.654 1.00 76.81 181 PHE A CA 1
ATOM 1427 C C . PHE A 1 181 ? -10.339 -6.751 17.351 1.00 76.81 181 PHE A C 1
ATOM 1429 O O . PHE A 1 181 ? -10.229 -7.982 17.356 1.00 76.81 181 PHE A O 1
ATOM 1436 N N . PRO A 1 182 ? -9.442 -5.939 17.932 1.00 78.62 182 PRO A N 1
ATOM 1437 C CA . PRO A 1 182 ? -8.426 -6.464 18.831 1.00 78.62 182 PRO A CA 1
ATOM 1438 C C . PRO A 1 182 ? -9.083 -7.118 20.056 1.00 78.62 182 PRO A C 1
ATOM 1440 O O . PRO A 1 182 ? -10.152 -6.688 20.486 1.00 78.62 182 PRO A O 1
ATOM 1443 N N . ASP A 1 183 ? -8.439 -8.144 20.612 1.00 80.12 183 ASP A N 1
ATOM 1444 C CA . ASP A 1 183 ? -8.802 -8.663 21.938 1.00 80.12 183 ASP A CA 1
ATOM 1445 C C . ASP A 1 183 ? -8.530 -7.596 23.013 1.00 80.12 183 ASP A C 1
ATOM 1447 O O . ASP A 1 183 ? -7.699 -6.714 22.790 1.00 80.12 183 ASP A O 1
ATOM 1451 N N . ASP A 1 184 ? -9.167 -7.713 24.184 1.00 69.31 184 ASP A N 1
ATOM 1452 C CA . ASP A 1 184 ? -9.261 -6.660 25.219 1.00 69.31 184 ASP A CA 1
ATOM 1453 C C . ASP A 1 184 ? -7.931 -6.096 25.779 1.00 69.31 184 ASP A C 1
ATOM 1455 O O . ASP A 1 184 ? -7.953 -5.113 26.509 1.00 69.31 184 ASP A O 1
ATOM 1459 N N . ASP A 1 185 ? -6.766 -6.613 25.386 1.00 75.88 185 ASP A N 1
ATOM 1460 C CA . ASP A 1 185 ? -5.442 -6.081 25.760 1.00 75.88 185 ASP A CA 1
ATOM 1461 C C . ASP A 1 185 ? -4.465 -5.946 24.573 1.00 75.88 185 ASP A C 1
ATOM 1463 O O . ASP A 1 185 ? -3.301 -5.557 24.734 1.00 75.88 185 ASP A O 1
ATOM 1467 N N . ASN A 1 186 ? -4.917 -6.264 23.359 1.00 78.56 186 ASN A N 1
ATOM 1468 C CA . ASN A 1 186 ? -4.082 -6.268 22.166 1.00 78.56 186 ASN A CA 1
ATOM 1469 C C . ASN A 1 186 ? -4.194 -4.950 21.396 1.00 78.56 186 ASN A C 1
ATOM 1471 O O . ASN A 1 186 ? -5.217 -4.268 21.373 1.00 78.56 186 ASN A O 1
ATOM 1475 N N . ARG A 1 187 ? -3.105 -4.575 20.722 1.00 80.12 187 ARG A N 1
ATOM 1476 C CA . ARG A 1 187 ? -3.132 -3.441 19.792 1.00 80.12 187 ARG A CA 1
ATOM 1477 C C . ARG A 1 187 ? -3.832 -3.867 18.500 1.00 80.12 187 ARG A C 1
ATOM 1479 O O . ARG A 1 187 ? -3.669 -5.016 18.097 1.00 80.12 187 ARG A O 1
ATOM 1486 N N . PRO A 1 188 ? -4.556 -2.960 17.822 1.00 82.62 188 PRO A N 1
ATOM 1487 C CA . PRO A 1 188 ? -5.140 -3.269 16.524 1.00 82.62 188 PRO A CA 1
ATOM 1488 C C . PRO A 1 188 ? -4.038 -3.542 15.495 1.00 82.62 188 PRO A C 1
ATOM 1490 O O . PRO A 1 188 ? -3.101 -2.755 15.374 1.00 82.62 188 PRO A O 1
ATOM 1493 N N . GLU A 1 189 ? -4.162 -4.615 14.715 1.00 81.62 189 GLU A N 1
ATOM 1494 C CA . GLU A 1 189 ? -3.205 -4.979 13.666 1.00 81.62 189 GLU A CA 1
ATOM 1495 C C . GLU A 1 189 ? -3.872 -5.179 12.293 1.00 81.62 189 GLU A C 1
ATOM 1497 O O . GLU A 1 189 ? -5.008 -5.644 12.172 1.00 81.62 189 GLU A O 1
ATOM 1502 N N . PHE A 1 190 ? -3.133 -4.862 11.224 1.00 84.88 190 PHE A N 1
ATOM 1503 C CA . PHE A 1 190 ? -3.531 -5.094 9.828 1.00 84.88 190 PHE A CA 1
ATOM 1504 C C . PHE A 1 190 ? -4.939 -4.559 9.494 1.00 84.88 190 PHE A C 1
ATOM 1506 O O . PHE A 1 190 ? -5.177 -3.356 9.589 1.00 84.88 190 PHE A O 1
ATOM 1513 N N . ALA A 1 191 ? -5.876 -5.431 9.101 1.00 85.06 191 ALA A N 1
ATOM 1514 C CA . ALA A 1 191 ? -7.260 -5.084 8.783 1.00 85.06 191 ALA A CA 1
ATOM 1515 C C . ALA A 1 191 ? -7.985 -4.349 9.921 1.00 85.06 191 ALA A C 1
ATOM 1517 O O . ALA A 1 191 ? -8.812 -3.483 9.641 1.00 85.06 191 ALA A O 1
ATOM 1518 N N . GLN A 1 192 ? -7.654 -4.645 11.183 1.00 86.00 192 GLN A N 1
ATOM 1519 C CA . GLN A 1 192 ? -8.286 -4.012 12.343 1.00 86.00 192 GLN A CA 1
ATOM 1520 C C . GLN A 1 192 ? -8.037 -2.502 12.362 1.00 86.00 192 GLN A C 1
ATOM 1522 O O . GLN A 1 192 ? -8.892 -1.754 12.813 1.00 86.00 192 GLN A O 1
ATOM 1527 N N . LEU A 1 193 ? -6.922 -2.027 11.796 1.00 87.75 193 LEU A N 1
ATOM 1528 C CA . LEU A 1 193 ? -6.604 -0.595 11.711 1.00 87.75 193 LEU A CA 1
ATOM 1529 C C . LEU A 1 193 ? -7.579 0.189 10.820 1.00 87.75 193 LEU A C 1
ATOM 1531 O O . LEU A 1 193 ? -7.629 1.409 10.897 1.00 87.75 193 LEU A O 1
ATOM 1535 N N . TYR A 1 194 ? -8.350 -0.500 9.978 1.00 87.12 194 TYR A N 1
ATOM 1536 C CA . TYR A 1 194 ? -9.384 0.108 9.142 1.00 87.12 194 TYR A CA 1
ATOM 1537 C C . TYR A 1 194 ? -10.785 0.037 9.771 1.00 87.12 194 TYR A C 1
ATOM 1539 O O . TYR A 1 194 ? -11.726 0.555 9.179 1.00 87.12 194 TYR A O 1
ATOM 1547 N N . ILE A 1 195 ? -10.935 -0.606 10.934 1.00 85.75 195 ILE A N 1
ATOM 1548 C CA . ILE A 1 195 ? -12.219 -0.857 11.613 1.00 85.75 195 ILE A CA 1
ATOM 1549 C C . ILE A 1 195 ? -12.219 -0.228 13.011 1.00 85.75 195 ILE A C 1
ATOM 1551 O O . ILE A 1 195 ? -13.164 0.463 13.383 1.00 85.75 195 ILE A O 1
ATOM 1555 N N . TYR A 1 196 ? -11.160 -0.470 13.782 1.00 82.00 196 TYR A N 1
ATOM 1556 C CA . TYR A 1 196 ? -10.987 -0.015 15.154 1.00 82.00 196 TYR A CA 1
ATOM 1557 C C . TYR A 1 196 ? -10.407 1.399 15.204 1.00 82.00 196 TYR A C 1
ATOM 1559 O O . TYR A 1 196 ? -9.363 1.652 14.603 1.00 82.00 196 T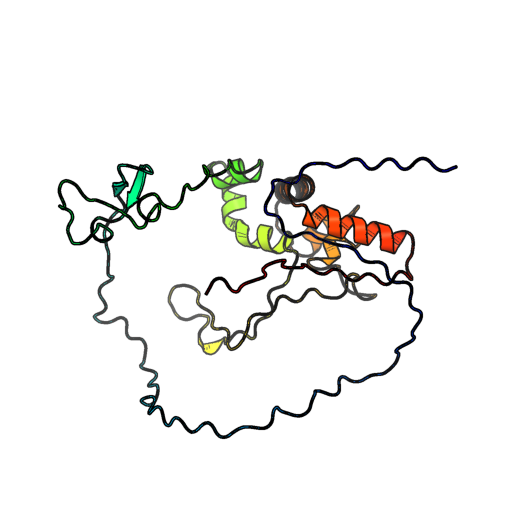YR A O 1
ATOM 1567 N N . ASP A 1 197 ? -11.056 2.283 15.971 1.00 79.94 197 ASP A N 1
ATOM 1568 C CA . ASP A 1 197 ? -10.604 3.654 16.251 1.00 79.94 197 ASP A CA 1
ATOM 1569 C C . ASP A 1 197 ? -10.046 4.358 15.001 1.00 79.94 197 ASP A C 1
ATOM 1571 O O . ASP A 1 197 ? -8.869 4.727 14.904 1.00 79.94 197 ASP A O 1
ATOM 1575 N N . THR A 1 198 ? -10.913 4.504 13.996 1.00 78.88 198 THR A N 1
ATOM 1576 C CA . THR A 1 198 ? -10.552 5.088 12.698 1.00 78.88 198 THR A CA 1
ATOM 1577 C C . THR A 1 198 ? -10.104 6.547 12.807 1.00 78.88 198 THR A C 1
ATOM 1579 O O . THR A 1 198 ? -9.457 7.051 11.890 1.00 78.88 198 THR A O 1
ATOM 1582 N N . GLU A 1 199 ? -10.423 7.228 13.912 1.00 81.88 199 GLU A N 1
ATOM 1583 C CA . GLU A 1 199 ? -9.971 8.595 14.192 1.00 81.88 199 GLU A CA 1
ATOM 1584 C C . GLU A 1 199 ? -8.468 8.649 14.505 1.00 81.88 199 GLU A C 1
ATOM 1586 O O . GLU A 1 199 ? -7.786 9.593 14.103 1.00 81.88 199 GLU A O 1
ATOM 1591 N N . HIS A 1 200 ? -7.917 7.608 15.143 1.00 86.94 200 HIS A N 1
ATOM 1592 C CA . HIS A 1 200 ? -6.502 7.534 15.524 1.00 86.94 200 HIS A CA 1
ATOM 1593 C C . HIS A 1 200 ? -5.690 6.519 14.705 1.00 86.94 200 HIS A C 1
ATOM 1595 O O . HIS A 1 200 ? -4.573 6.161 15.088 1.00 86.94 200 HIS A O 1
ATOM 1601 N N . GLU A 1 201 ? -6.192 6.101 13.539 1.00 88.06 201 GLU A N 1
ATOM 1602 C CA . GLU A 1 201 ? -5.576 5.100 12.655 1.00 88.06 201 GLU A CA 1
ATOM 1603 C C . GLU A 1 201 ? -4.077 5.352 12.398 1.00 88.06 201 GLU A C 1
ATOM 1605 O O . GLU A 1 201 ? -3.248 4.453 12.560 1.00 88.06 201 GLU A O 1
ATOM 1610 N N . LEU A 1 202 ? -3.701 6.593 12.061 1.00 90.56 202 LEU A N 1
ATOM 1611 C CA . LEU A 1 202 ? -2.306 6.946 11.771 1.00 90.56 202 LEU A CA 1
ATOM 1612 C C . LEU A 1 202 ? -1.408 6.746 13.000 1.00 90.56 202 LEU A C 1
ATOM 1614 O O . LEU A 1 202 ? -0.300 6.218 12.893 1.00 90.56 202 LEU A O 1
ATOM 1618 N N . ARG A 1 203 ? -1.892 7.142 14.182 1.00 90.00 203 ARG A N 1
ATOM 1619 C CA . ARG A 1 203 ? -1.166 6.962 15.445 1.00 90.00 203 ARG A CA 1
ATOM 1620 C C . ARG A 1 203 ? -1.024 5.480 15.779 1.00 90.00 203 ARG A C 1
ATOM 1622 O O . ARG A 1 203 ? 0.056 5.053 16.181 1.00 90.00 203 ARG A O 1
ATOM 1629 N N . ASN A 1 204 ? -2.078 4.698 15.563 1.00 89.00 204 ASN A N 1
ATOM 1630 C CA . ASN A 1 204 ? -2.061 3.255 15.772 1.00 89.00 204 ASN A CA 1
ATOM 1631 C C . ASN A 1 204 ? -1.018 2.581 14.865 1.00 89.00 204 ASN A C 1
ATOM 1633 O O . ASN A 1 204 ? -0.189 1.817 15.358 1.00 89.00 204 ASN A O 1
ATOM 1637 N N . ARG A 1 205 ? -0.941 2.962 13.582 1.00 90.19 205 ARG A N 1
ATOM 1638 C CA . ARG A 1 205 ? 0.107 2.486 12.656 1.00 90.19 205 ARG A CA 1
ATOM 1639 C C . ARG A 1 205 ? 1.517 2.858 13.112 1.00 90.19 205 ARG A C 1
ATOM 1641 O O . ARG A 1 205 ? 2.416 2.018 13.078 1.00 90.19 205 ARG A O 1
ATOM 1648 N N . MET A 1 206 ? 1.712 4.089 13.580 1.00 89.12 206 MET A N 1
ATOM 1649 C CA . MET A 1 206 ? 3.006 4.558 14.093 1.00 89.12 206 MET A CA 1
ATOM 1650 C C . MET A 1 206 ? 3.462 3.802 15.347 1.00 89.12 206 MET A C 1
ATOM 1652 O O . MET A 1 206 ? 4.659 3.587 15.529 1.00 89.12 206 MET A O 1
ATOM 1656 N N . ASN A 1 207 ? 2.525 3.361 16.191 1.00 86.56 207 ASN A N 1
ATOM 1657 C CA . ASN A 1 207 ? 2.833 2.554 17.373 1.00 86.56 207 ASN A CA 1
ATOM 1658 C C . ASN A 1 207 ? 3.274 1.121 17.026 1.00 86.56 207 ASN A C 1
ATOM 1660 O O . ASN A 1 207 ? 3.976 0.496 17.822 1.00 86.56 207 ASN A O 1
ATOM 1664 N N . ILE A 1 208 ? 2.854 0.597 15.871 1.00 82.62 208 ILE A N 1
ATOM 1665 C CA . ILE A 1 208 ? 3.241 -0.735 15.373 1.00 82.62 208 ILE A CA 1
ATOM 1666 C C . ILE A 1 208 ? 4.584 -0.661 14.647 1.00 82.62 208 ILE A C 1
ATOM 1668 O O . ILE A 1 208 ? 5.448 -1.509 14.849 1.00 82.62 208 ILE A O 1
ATOM 1672 N N . MET A 1 209 ? 4.768 0.367 13.816 1.00 84.44 209 MET A N 1
ATOM 1673 C CA . MET A 1 209 ? 5.962 0.567 12.996 1.00 84.44 209 MET A CA 1
ATOM 1674 C C . MET A 1 209 ? 6.670 1.874 13.377 1.00 84.44 209 MET A C 1
ATOM 1676 O O . MET A 1 209 ? 6.615 2.852 12.621 1.00 84.44 209 MET A O 1
ATOM 1680 N N . PRO A 1 210 ? 7.352 1.916 14.539 1.00 82.44 210 PRO A N 1
ATOM 1681 C CA . PRO A 1 210 ? 8.082 3.102 14.956 1.00 82.44 210 PRO A CA 1
ATOM 1682 C C . PRO A 1 210 ? 9.236 3.394 13.986 1.00 82.44 210 PRO A C 1
ATOM 1684 O O . PRO A 1 210 ? 9.905 2.487 13.492 1.00 82.44 210 PRO A O 1
ATOM 1687 N N . GLY A 1 211 ? 9.488 4.678 13.720 1.00 86.25 211 GLY A N 1
ATOM 1688 C CA . GLY A 1 211 ? 10.595 5.133 12.866 1.00 86.25 211 GLY A CA 1
ATOM 1689 C C . GLY A 1 211 ? 10.222 5.450 11.414 1.00 86.25 211 GLY A C 1
ATOM 1690 O O . GLY A 1 211 ? 11.091 5.863 10.645 1.00 86.25 211 GLY A O 1
ATOM 1691 N N . LEU A 1 212 ? 8.950 5.302 11.031 1.00 92.00 212 LEU A N 1
ATOM 1692 C CA . LEU A 1 212 ? 8.443 5.849 9.771 1.00 92.00 212 LEU A CA 1
ATOM 1693 C C . LEU A 1 212 ? 8.255 7.370 9.859 1.00 92.00 212 LEU A C 1
ATOM 1695 O O . LEU A 1 212 ? 8.043 7.921 10.936 1.00 92.00 212 LEU A O 1
ATOM 1699 N N . ASP A 1 213 ? 8.330 8.054 8.717 1.00 94.12 213 ASP A N 1
ATOM 1700 C CA . ASP A 1 213 ? 7.985 9.474 8.636 1.00 94.12 213 ASP A CA 1
ATOM 1701 C C . ASP A 1 213 ? 6.450 9.600 8.709 1.00 94.12 213 ASP A C 1
ATOM 1703 O O . ASP A 1 213 ? 5.758 9.084 7.819 1.00 94.12 213 ASP A O 1
ATOM 1707 N N . PRO A 1 214 ? 5.898 10.261 9.745 1.00 94.06 214 PRO A N 1
ATOM 1708 C CA . PRO A 1 214 ? 4.454 10.339 9.948 1.00 94.06 214 PRO A CA 1
ATOM 1709 C C . PRO A 1 214 ? 3.748 11.125 8.839 1.00 94.06 214 PRO A C 1
ATOM 1711 O O . PRO A 1 214 ? 2.588 10.846 8.543 1.00 94.06 214 PRO A O 1
ATOM 1714 N N . VAL A 1 215 ? 4.439 12.070 8.191 1.00 95.19 215 VAL A N 1
ATOM 1715 C CA . VAL A 1 215 ? 3.883 12.848 7.079 1.00 95.19 215 VAL A CA 1
ATOM 1716 C C . VAL A 1 215 ? 3.742 11.955 5.851 1.00 95.19 215 VAL A C 1
ATOM 1718 O O . VAL A 1 215 ? 2.682 11.922 5.234 1.00 95.19 215 VAL A O 1
ATOM 1721 N N . ILE A 1 216 ? 4.781 11.181 5.518 1.00 95.94 216 ILE A N 1
ATOM 1722 C CA . ILE A 1 216 ? 4.730 10.250 4.379 1.00 95.94 216 ILE A CA 1
ATOM 1723 C C . ILE A 1 216 ? 3.672 9.170 4.614 1.00 95.94 216 ILE A C 1
ATOM 1725 O O . ILE A 1 216 ? 2.889 8.871 3.712 1.00 95.94 216 ILE A O 1
ATOM 1729 N N . LEU A 1 217 ? 3.637 8.588 5.816 1.00 95.69 217 LEU A N 1
ATOM 1730 C CA . LEU A 1 217 ? 2.660 7.555 6.152 1.00 95.69 217 LEU A CA 1
ATOM 1731 C C . LEU A 1 217 ? 1.227 8.097 6.071 1.00 95.69 217 LEU A C 1
ATOM 1733 O O . LEU A 1 217 ? 0.371 7.435 5.490 1.00 95.69 217 LEU A O 1
ATOM 1737 N N . GLY A 1 218 ? 0.985 9.306 6.588 1.00 95.38 218 GLY A N 1
ATOM 1738 C CA . GLY A 1 218 ? -0.317 9.969 6.522 1.00 95.38 218 GLY A CA 1
ATOM 1739 C C . GLY A 1 218 ? -0.778 10.244 5.090 1.00 95.38 218 GLY A C 1
ATOM 1740 O O . GLY A 1 218 ? -1.916 9.934 4.747 1.00 95.38 218 GLY A O 1
ATOM 1741 N N . GLU A 1 219 ? 0.101 10.752 4.223 1.00 96.69 219 GLU A N 1
ATOM 1742 C CA . GLU A 1 219 ? -0.252 10.997 2.818 1.00 96.69 219 GLU A CA 1
ATOM 1743 C C . GLU A 1 219 ? -0.534 9.696 2.047 1.00 96.69 219 GLU A C 1
ATOM 1745 O O . GLU A 1 219 ? -1.462 9.644 1.242 1.00 96.69 219 GLU A O 1
ATOM 1750 N N . LEU A 1 220 ? 0.240 8.630 2.290 1.00 96.25 220 LEU A N 1
ATOM 1751 C CA . LEU A 1 220 ? -0.001 7.320 1.672 1.00 96.25 220 LEU A CA 1
ATOM 1752 C C . LEU A 1 220 ? -1.299 6.682 2.176 1.00 96.25 220 LEU A C 1
ATOM 1754 O O . LEU A 1 220 ? -2.031 6.085 1.388 1.00 96.25 220 LEU A O 1
ATOM 1758 N N . GLN A 1 221 ? -1.591 6.819 3.469 1.00 94.56 221 GLN A N 1
ATOM 1759 C CA . GLN A 1 221 ? -2.849 6.377 4.058 1.00 94.56 221 GLN A CA 1
ATOM 1760 C C . GLN A 1 221 ? -4.033 7.112 3.420 1.00 94.56 221 GLN A C 1
ATOM 1762 O O . GLN A 1 221 ? -4.982 6.465 2.985 1.00 94.56 221 GLN A O 1
ATOM 1767 N N . GLN A 1 222 ? -3.959 8.441 3.298 1.00 95.00 222 GLN A N 1
ATOM 1768 C CA . GLN A 1 222 ? -5.022 9.225 2.671 1.00 95.00 222 GLN A CA 1
ATOM 1769 C C . GLN A 1 222 ? -5.230 8.825 1.208 1.00 95.00 222 GLN A C 1
ATOM 1771 O O . GLN A 1 222 ? -6.355 8.562 0.798 1.00 95.00 222 GLN A O 1
ATOM 1776 N N . MET A 1 223 ? -4.142 8.665 0.450 1.00 96.06 223 MET A N 1
ATOM 1777 C CA . MET A 1 223 ? -4.200 8.166 -0.926 1.00 96.06 223 MET A CA 1
ATOM 1778 C C . MET A 1 223 ? -4.923 6.812 -1.016 1.00 96.06 223 MET A C 1
ATOM 1780 O O . MET A 1 223 ? -5.691 6.586 -1.950 1.00 96.06 223 MET A O 1
ATOM 1784 N N . LEU A 1 224 ? -4.695 5.899 -0.064 1.00 94.38 224 LEU A N 1
ATOM 1785 C CA . LEU A 1 224 ? -5.417 4.628 -0.026 1.00 94.38 224 LEU A CA 1
ATOM 1786 C C . LEU A 1 224 ? -6.894 4.812 0.328 1.00 94.38 224 LEU A C 1
ATOM 1788 O O . LEU A 1 224 ? -7.721 4.150 -0.284 1.00 94.38 224 LEU A O 1
ATOM 1792 N N . HIS A 1 225 ? -7.252 5.707 1.246 1.00 92.12 225 HIS A N 1
ATOM 1793 C CA . HIS A 1 225 ? -8.662 5.993 1.535 1.00 92.12 225 HIS A CA 1
ATOM 1794 C C . HIS A 1 225 ? -9.409 6.521 0.308 1.00 92.12 225 HIS A C 1
ATOM 1796 O O . HIS A 1 225 ? -10.532 6.098 0.039 1.00 92.12 225 HIS A O 1
ATOM 1802 N N . ASP A 1 226 ? -8.760 7.389 -0.464 1.00 92.62 226 ASP A N 1
ATOM 1803 C CA . ASP A 1 226 ? -9.377 8.025 -1.624 1.00 92.62 226 ASP A CA 1
ATOM 1804 C C . ASP A 1 226 ? -9.535 7.052 -2.805 1.00 92.62 226 ASP A C 1
ATOM 1806 O O . ASP A 1 226 ? -10.494 7.150 -3.570 1.00 92.62 226 ASP A O 1
ATOM 1810 N N . LEU A 1 227 ? -8.596 6.112 -2.973 1.00 91.94 227 LEU A N 1
ATOM 1811 C CA . LEU A 1 227 ? -8.490 5.297 -4.190 1.00 91.94 227 LEU A CA 1
ATOM 1812 C C . LEU A 1 227 ? -8.797 3.811 -3.996 1.00 91.94 227 LEU A C 1
ATOM 1814 O O . LEU A 1 227 ? -9.170 3.140 -4.959 1.00 91.94 227 LEU A O 1
ATOM 1818 N N . ASN A 1 228 ? -8.597 3.262 -2.797 1.00 91.69 228 ASN A N 1
ATOM 1819 C CA . ASN A 1 228 ? -8.775 1.839 -2.539 1.00 91.69 228 ASN A CA 1
ATOM 1820 C C . ASN A 1 228 ? -10.197 1.566 -2.015 1.00 91.69 228 ASN A C 1
ATOM 1822 O O . ASN A 1 228 ? -10.480 1.847 -0.848 1.00 91.69 228 ASN A O 1
ATOM 1826 N N . PRO A 1 229 ? -11.087 0.948 -2.817 1.00 89.75 229 PRO A N 1
ATOM 1827 C CA . PRO A 1 229 ? -12.467 0.695 -2.403 1.00 89.75 229 PRO A CA 1
ATOM 1828 C C . PRO A 1 229 ? -12.561 -0.196 -1.158 1.00 89.75 229 PRO A C 1
ATOM 1830 O O . PRO A 1 229 ? -13.498 -0.056 -0.375 1.00 89.75 229 PRO A O 1
ATOM 1833 N N . TYR A 1 230 ? -11.574 -1.066 -0.919 1.00 87.56 230 TYR A N 1
ATOM 1834 C CA . TYR A 1 230 ? -11.556 -1.909 0.273 1.00 87.56 230 TYR A CA 1
ATOM 1835 C C . TYR A 1 230 ? -11.375 -1.091 1.555 1.00 87.56 230 TYR A C 1
ATOM 1837 O O . TYR A 1 230 ? -12.006 -1.417 2.554 1.00 87.56 230 TYR A O 1
ATOM 1845 N N . CYS A 1 231 ? -10.598 0.001 1.543 1.00 89.94 231 CYS A N 1
ATOM 1846 C CA . CYS A 1 231 ? -10.490 0.884 2.711 1.00 89.94 231 CYS A CA 1
ATOM 1847 C C . CYS A 1 231 ? -11.872 1.379 3.153 1.00 89.94 231 CYS A C 1
ATOM 1849 O O . CYS A 1 231 ? -12.201 1.311 4.335 1.00 89.94 231 CYS A O 1
ATOM 1851 N N . ASN A 1 232 ? -12.697 1.806 2.198 1.00 87.81 232 ASN A N 1
ATOM 1852 C CA . ASN A 1 232 ? -14.026 2.347 2.477 1.00 87.81 232 ASN A CA 1
ATOM 1853 C C . ASN A 1 232 ? -14.983 1.278 3.006 1.00 87.81 232 ASN A C 1
ATOM 1855 O O . ASN A 1 232 ? -15.711 1.525 3.961 1.00 87.81 232 ASN A O 1
ATOM 1859 N N . ILE A 1 233 ? -14.932 0.074 2.439 1.00 88.00 233 ILE A N 1
ATOM 1860 C CA . ILE A 1 233 ? -15.759 -1.055 2.872 1.00 88.00 233 ILE A CA 1
ATOM 1861 C C . ILE A 1 233 ? -15.417 -1.475 4.310 1.00 88.00 233 ILE A C 1
ATOM 1863 O O . ILE A 1 233 ? -16.318 -1.666 5.124 1.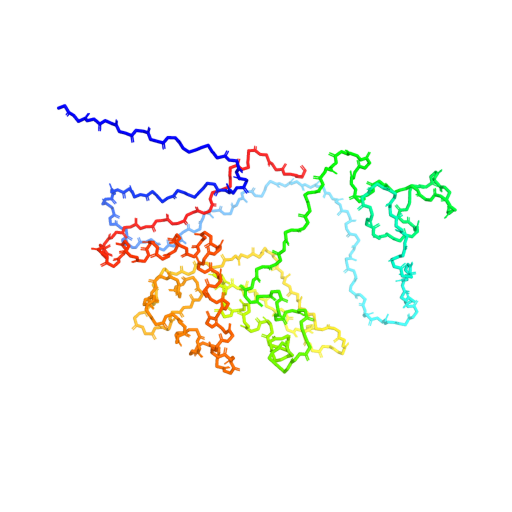00 88.00 233 ILE A O 1
ATOM 1867 N N . PHE A 1 234 ? -14.129 -1.602 4.646 1.00 88.12 234 PHE A N 1
ATOM 1868 C CA . PHE A 1 234 ? -13.709 -1.946 6.010 1.00 88.12 234 PHE A CA 1
ATOM 1869 C C . PHE A 1 234 ? -14.114 -0.853 7.008 1.00 88.12 234 PHE A C 1
ATOM 1871 O O . PHE A 1 234 ? -14.674 -1.164 8.057 1.00 88.12 234 PHE A O 1
ATOM 1878 N N . LYS A 1 235 ? -13.942 0.425 6.652 1.00 87.75 235 LYS A N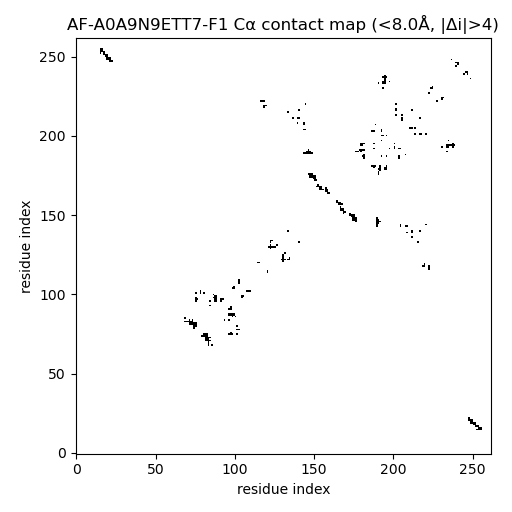 1
ATOM 1879 C CA . LYS A 1 235 ? -14.393 1.543 7.495 1.00 87.75 235 LYS A CA 1
ATOM 1880 C C . LYS A 1 235 ? -15.899 1.549 7.699 1.00 87.75 235 LYS A C 1
ATOM 1882 O O . LYS A 1 235 ? -16.367 1.742 8.817 1.00 87.75 235 LYS A O 1
ATOM 1887 N N . GLN A 1 236 ? -16.666 1.282 6.646 1.00 87.81 236 GLN A N 1
ATOM 1888 C CA . GLN A 1 236 ? -18.117 1.161 6.739 1.00 87.81 236 GLN A CA 1
ATOM 1889 C C . GLN A 1 236 ? -18.525 0.027 7.684 1.00 87.81 236 GLN A C 1
ATOM 1891 O O . GLN A 1 236 ? -19.398 0.234 8.524 1.00 87.81 236 GLN A O 1
ATOM 1896 N N . ALA A 1 237 ? -17.868 -1.134 7.603 1.00 87.31 237 ALA A N 1
ATOM 1897 C CA . ALA A 1 237 ? -18.093 -2.226 8.547 1.00 87.31 237 ALA A CA 1
ATOM 1898 C C . ALA A 1 237 ? -17.802 -1.790 9.995 1.00 87.31 237 ALA A C 1
ATOM 1900 O O . ALA A 1 237 ? -18.609 -2.058 10.882 1.00 87.31 237 ALA A O 1
ATOM 1901 N N . GLY A 1 238 ? -16.717 -1.040 10.226 1.00 85.44 238 GLY A N 1
ATOM 1902 C CA . GLY A 1 238 ? -16.420 -0.433 11.528 1.00 85.44 238 GLY A CA 1
ATOM 1903 C C . GLY A 1 238 ? -17.533 0.485 12.033 1.00 85.44 238 GLY A C 1
ATOM 1904 O O . GLY A 1 238 ? -18.001 0.319 13.157 1.00 85.44 238 GLY A O 1
ATOM 1905 N N . HIS A 1 239 ? -18.042 1.388 11.192 1.00 86.75 239 HIS A N 1
ATOM 1906 C CA . HIS A 1 239 ? -19.171 2.253 11.555 1.00 86.75 239 HIS A CA 1
ATOM 1907 C C . HIS A 1 239 ? -20.443 1.464 11.896 1.00 86.75 239 HIS A C 1
ATOM 1909 O O . HIS A 1 239 ? -21.146 1.819 12.841 1.00 86.75 239 HIS A O 1
ATOM 1915 N N . MET A 1 240 ? -20.735 0.388 11.159 1.00 87.50 240 MET A N 1
ATOM 1916 C CA . MET A 1 240 ? -21.892 -0.471 11.430 1.00 87.50 240 MET A CA 1
ATOM 1917 C C . MET A 1 240 ? -21.766 -1.188 12.780 1.00 87.50 240 MET A C 1
ATOM 1919 O O . MET A 1 240 ? -22.742 -1.246 13.524 1.00 87.50 240 MET A O 1
ATOM 1923 N N . LEU A 1 241 ? -20.568 -1.674 13.121 1.00 84.12 241 LEU A N 1
ATOM 1924 C CA . LEU A 1 241 ? -20.293 -2.326 14.406 1.00 84.12 241 LEU A CA 1
ATOM 1925 C C . LEU A 1 241 ? -20.327 -1.334 15.576 1.00 84.12 241 LEU A C 1
ATOM 1927 O O . LEU A 1 241 ? -20.822 -1.672 16.645 1.00 84.12 241 LEU A O 1
ATOM 1931 N N . LEU A 1 242 ? -19.858 -0.097 15.381 1.00 83.69 242 LEU A N 1
ATOM 1932 C CA . LEU A 1 242 ? -19.968 0.959 16.396 1.00 83.69 242 LEU A CA 1
ATOM 1933 C C . LEU A 1 242 ? -21.428 1.346 16.665 1.00 83.69 242 LEU A C 1
ATOM 1935 O O . LEU A 1 242 ? -21.802 1.586 17.811 1.00 83.69 242 LEU A O 1
ATOM 1939 N N . ALA A 1 243 ? -22.256 1.402 15.618 1.00 87.12 243 ALA A N 1
ATOM 1940 C CA . ALA A 1 243 ? -23.679 1.705 15.747 1.00 87.12 243 ALA A CA 1
ATOM 1941 C C . ALA A 1 243 ? -24.480 0.540 16.353 1.00 87.12 243 ALA A C 1
ATOM 1943 O O . ALA A 1 243 ? -25.449 0.773 17.075 1.00 87.12 243 ALA A O 1
ATOM 1944 N N . ASN A 1 244 ? -24.087 -0.703 16.062 1.00 87.31 244 ASN A N 1
ATOM 1945 C CA . ASN A 1 244 ? -24.716 -1.909 16.587 1.00 87.31 244 ASN A CA 1
ATOM 1946 C C . ASN A 1 244 ? -23.658 -2.973 16.950 1.00 87.31 244 ASN A C 1
ATOM 1948 O O . ASN A 1 244 ? -23.308 -3.802 16.106 1.00 87.31 244 ASN A O 1
ATOM 1952 N N . PRO A 1 245 ? -23.178 -2.993 18.209 1.00 83.62 245 PRO A N 1
ATOM 1953 C CA . PRO A 1 245 ? -22.122 -3.914 18.637 1.00 83.62 245 PRO A CA 1
ATOM 1954 C C . PRO A 1 245 ? -22.490 -5.401 18.577 1.00 83.62 245 PRO A C 1
ATOM 1956 O O . PRO A 1 245 ? -21.597 -6.242 18.541 1.00 83.62 245 PRO A O 1
ATOM 1959 N N . SER A 1 246 ? -23.781 -5.751 18.568 1.00 82.94 246 SER A N 1
ATOM 1960 C CA . SER A 1 246 ? -24.237 -7.143 18.450 1.00 82.94 246 SER A CA 1
ATOM 1961 C C . SER A 1 246 ? -24.431 -7.599 17.001 1.00 82.94 246 SER A C 1
ATOM 1963 O O . SER A 1 246 ? -24.857 -8.732 16.771 1.00 82.94 246 SER A O 1
ATOM 1965 N N . LEU A 1 247 ? -24.129 -6.743 16.019 1.00 81.75 247 LEU A N 1
ATOM 1966 C CA . LEU A 1 247 ? -24.266 -7.067 14.606 1.00 81.75 247 LEU A CA 1
ATOM 1967 C C . LEU A 1 247 ? -23.260 -8.147 14.184 1.00 81.75 247 LEU A C 1
ATOM 1969 O O . LEU A 1 247 ? -22.046 -7.977 14.296 1.00 81.75 247 LEU A O 1
ATOM 1973 N N . ASN A 1 248 ? -23.770 -9.245 13.629 1.00 80.69 248 ASN A N 1
ATOM 1974 C CA . ASN A 1 248 ? -22.943 -10.290 13.040 1.00 80.69 248 ASN A CA 1
ATOM 1975 C C . ASN A 1 248 ? -22.587 -9.912 11.594 1.00 80.69 248 ASN A C 1
ATOM 1977 O O . ASN A 1 248 ? -23.429 -9.977 10.699 1.00 80.69 248 ASN A O 1
ATOM 1981 N N . LEU A 1 249 ? -21.342 -9.482 11.369 1.00 75.44 249 LEU A N 1
ATOM 1982 C CA . LEU A 1 249 ? -20.848 -9.116 10.042 1.00 75.44 249 LEU A CA 1
ATOM 1983 C C . LEU A 1 249 ? -19.920 -10.181 9.471 1.00 75.44 249 LEU A C 1
ATOM 1985 O O . LEU A 1 249 ? -18.920 -10.564 10.080 1.00 75.44 249 LEU A O 1
ATOM 1989 N N . ARG A 1 250 ? -20.190 -10.564 8.220 1.00 77.81 250 ARG A N 1
ATOM 1990 C CA . ARG A 1 250 ? -19.297 -11.395 7.414 1.00 77.81 250 ARG A CA 1
ATOM 1991 C C . ARG A 1 250 ? -18.812 -10.620 6.196 1.00 77.81 250 ARG A C 1
ATOM 1993 O O . ARG A 1 250 ? -19.597 -10.224 5.343 1.00 77.81 250 ARG A O 1
ATOM 2000 N N . MET A 1 251 ? -17.496 -10.462 6.089 1.00 74.00 251 MET A N 1
ATOM 2001 C CA . MET A 1 251 ? -16.845 -9.870 4.921 1.00 74.00 251 MET A CA 1
ATOM 2002 C C . MET A 1 251 ? -16.288 -10.979 4.028 1.00 74.00 251 MET A C 1
ATOM 2004 O O . MET A 1 251 ? -15.473 -11.787 4.472 1.00 74.00 251 MET A O 1
ATOM 2008 N N . ALA A 1 252 ? -16.720 -11.027 2.769 1.00 71.69 252 ALA A N 1
ATOM 2009 C CA . ALA A 1 252 ? -16.244 -12.004 1.797 1.00 71.69 252 ALA A CA 1
ATOM 2010 C C . ALA A 1 252 ? -15.821 -11.307 0.503 1.00 71.69 252 ALA A C 1
ATOM 2012 O O . ALA A 1 252 ? -16.602 -10.586 -0.113 1.00 71.69 252 ALA A O 1
ATOM 2013 N N . ILE A 1 253 ? -14.587 -11.560 0.063 1.00 68.25 253 ILE A N 1
ATOM 2014 C CA . ILE A 1 253 ? -14.154 -11.196 -1.287 1.00 68.25 253 ILE A CA 1
ATOM 2015 C C . ILE A 1 253 ? -14.658 -12.302 -2.204 1.00 68.25 253 ILE A C 1
ATOM 2017 O O . ILE A 1 253 ? -14.065 -13.381 -2.276 1.00 68.25 253 ILE A O 1
ATOM 2021 N N . THR A 1 254 ? -15.797 -12.062 -2.846 1.00 65.25 254 THR A N 1
ATOM 2022 C CA . THR A 1 254 ? -16.352 -13.027 -3.792 1.00 65.25 254 THR 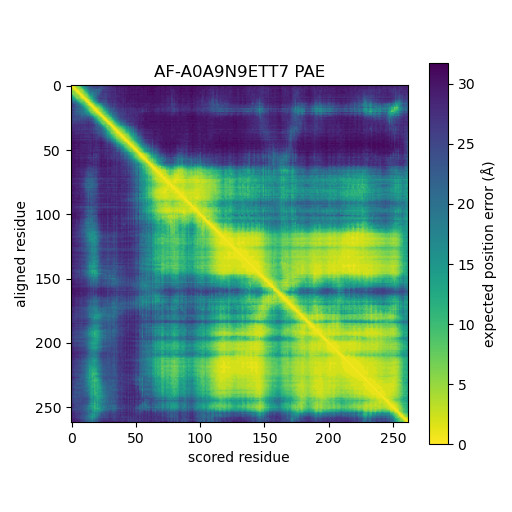A CA 1
ATOM 2023 C C . THR A 1 254 ? -15.688 -12.856 -5.144 1.00 65.25 254 THR A C 1
ATOM 2025 O O . THR A 1 254 ? -15.512 -11.750 -5.652 1.00 65.25 254 THR A O 1
ATOM 2028 N N . ASP A 1 255 ? -15.263 -13.972 -5.716 1.00 56.28 255 ASP A N 1
ATOM 2029 C CA . ASP A 1 255 ? -14.726 -13.994 -7.058 1.00 56.28 255 ASP A CA 1
ATOM 2030 C C . ASP A 1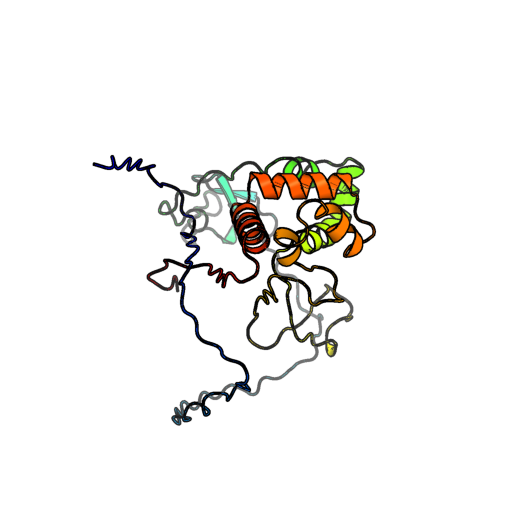 255 ? -15.803 -14.548 -7.982 1.00 56.28 255 ASP A C 1
ATOM 2032 O O . ASP A 1 255 ? -16.083 -15.745 -7.975 1.00 56.28 255 ASP A O 1
ATOM 2036 N N . ASN A 1 256 ? -16.411 -13.686 -8.798 1.00 54.69 256 ASN A N 1
ATOM 2037 C CA . ASN A 1 256 ? -17.401 -14.098 -9.798 1.00 54.69 256 ASN A CA 1
ATOM 2038 C C . ASN A 1 256 ? -16.771 -14.865 -10.984 1.00 54.69 256 ASN A C 1
ATOM 2040 O O . ASN A 1 256 ? -17.412 -15.065 -12.023 1.00 54.69 256 ASN A O 1
ATOM 2044 N N . ARG A 1 257 ? -15.516 -15.325 -10.860 1.00 54.69 257 ARG A N 1
ATOM 2045 C CA . ARG A 1 257 ? -14.849 -16.198 -11.830 1.00 54.69 257 ARG A CA 1
ATOM 2046 C C . ARG A 1 257 ? -15.579 -17.540 -11.956 1.00 54.69 257 ARG A C 1
ATOM 2048 O O . ARG A 1 257 ? -15.332 -18.493 -11.230 1.00 54.69 257 ARG A O 1
ATOM 2055 N N . LYS A 1 258 ? -16.433 -17.638 -12.981 1.00 55.88 258 LYS A N 1
ATOM 2056 C CA . LYS A 1 258 ? -17.135 -18.873 -13.386 1.00 55.88 258 LYS A CA 1
ATOM 2057 C C . LYS A 1 258 ? -16.224 -19.940 -14.026 1.00 55.88 258 LYS A C 1
ATOM 2059 O O . LYS A 1 258 ? -16.697 -21.039 -14.299 1.00 55.88 258 LYS A O 1
ATOM 2064 N N . LYS A 1 259 ? -14.947 -19.639 -14.303 1.00 47.59 259 LYS A N 1
ATOM 2065 C CA . LYS A 1 259 ? -13.950 -20.578 -14.857 1.00 47.59 259 LYS A CA 1
ATOM 2066 C C . LYS A 1 259 ? -12.550 -20.315 -14.296 1.00 47.59 259 LYS A C 1
ATOM 2068 O O . LYS A 1 259 ? -12.168 -19.158 -14.120 1.00 47.59 259 LYS A O 1
ATOM 2073 N N . ASP A 1 260 ? -11.799 -21.397 -14.076 1.00 39.88 260 ASP A N 1
ATOM 2074 C CA . ASP A 1 260 ? -10.360 -21.370 -13.780 1.00 39.88 260 ASP A CA 1
ATOM 2075 C C . ASP A 1 260 ? -9.598 -20.867 -15.029 1.00 39.88 260 ASP A C 1
ATOM 2077 O O . ASP A 1 260 ? -9.882 -21.341 -16.131 1.00 39.88 260 ASP A O 1
ATOM 2081 N N . PRO A 1 261 ? -8.688 -19.882 -14.907 1.00 46.91 261 PRO A N 1
ATOM 2082 C CA . PRO A 1 261 ? -7.870 -19.393 -16.019 1.00 46.91 261 PRO A CA 1
ATOM 2083 C C . PRO A 1 261 ? -6.737 -20.340 -16.461 1.00 46.91 261 PRO A C 1
ATOM 2085 O O . PRO A 1 261 ? -5.977 -19.954 -17.352 1.00 46.91 261 PRO A O 1
ATOM 2088 N N . ARG A 1 262 ? -6.576 -21.517 -15.842 1.00 40.25 262 ARG A N 1
ATOM 2089 C CA . ARG A 1 262 ? -5.591 -22.530 -16.262 1.00 40.25 262 ARG A CA 1
ATOM 2090 C C . ARG A 1 262 ? -6.066 -23.415 -17.409 1.00 40.25 262 ARG A C 1
ATOM 2092 O O . ARG A 1 262 ? -7.228 -23.871 -17.376 1.00 40.25 262 ARG A O 1
#

Mean predicted aligned error: 16.53 Å

Sequence (262 aa):
MPNEITNLIPSSSLHPDFSITCEDETQTFADRSLVFPPEPVRVPFRVSVRVSKAQIYPWTSVGLDRHTLGSMKHRCRKCRALLWIDERLLNSSTRSPVFTTCYAGGKILLPPLQELPSPLNTLLTRTDQRARLFKQNIKMYNSALSFTSLGANIDHSITGTSGVYSFRIHGKMYHSIGSLFPDDDNRPEFAQLYIYDTEHELRNRMNIMPGLDPVILGELQQMLHDLNPYCNIFKQAGHMLLANPSLNLRMAITDNRKKDPR

Radius of gyration: 25.94 Å; Cα contacts (8 Å, |Δi|>4): 203; chains: 1; bounding box: 80×61×65 Å

Secondary structure (DSSP, 8-state):
-PPP--------S--PPP--B--------------PPP-----------------------TT----------EE-TTT--EE-GGGS-TTS-SSS----GGGGGGT--PPPPPPPPTTHHHHHH--SHHHHHHHHTHHHHHHHT-SSEEE--B-GGGTTSSSS----B-S--EEE---SS--TTSPP-GGGGGTS-TTSHHHHHHHHSTTS-HHHHHHHHHHHHHH-HHHHHHHHHHHHHHH-TT---B--------S---

Foldseek 3Di:
DDDDDDDDDDDDDPDQDWDWDFDDDDDDDDDDDDPDDPDPDDDPPPPPPPPPPPDDDDDDPPPDDPDDLPDQADAAPPPRDGHRLVQFDPPADSVGGHHCVVAVVPVHDDDPDDQDDPPVNVLCPDDDPNSVLCVVCVVLLCQLQAQWDWDFDWDCVPAPPPDDGDTDGPDDTDTDRDDCDDDPPDQQHRLVLLQPPVVCSLVSSCVVRPPDDSVVSVRVNVVCCVPPVVSVVSNVVNVVCVVPVPGDIDTDRDDPPPDDPD

Solvent-accessible surface area (backbone atoms only — not comparable to full-atom values): 17581 Å² total; per-residue (Å²): 139,82,85,84,82,87,79,88,75,90,86,87,68,101,62,69,70,74,63,83,61,81,70,95,72,97,72,91,77,81,87,74,80,86,76,72,77,78,78,80,80,81,73,86,78,81,72,83,72,81,69,72,78,86,74,86,70,84,90,66,81,78,88,66,75,82,87,73,83,72,75,64,70,46,62,36,92,82,83,61,48,64,33,42,78,83,64,28,44,88,92,38,45,92,92,61,64,42,65,34,79,91,31,63,69,74,77,46,84,77,75,78,82,75,80,66,59,72,58,59,39,57,39,70,73,46,84,50,72,67,20,48,55,46,62,76,42,44,69,58,55,52,58,61,70,27,55,55,50,84,67,72,75,69,48,61,92,60,48,85,60,94,71,79,94,51,79,52,73,81,83,83,88,55,77,53,73,72,69,67,56,54,58,103,88,52,75,62,57,46,49,12,42,40,32,46,62,64,90,48,30,69,60,52,38,41,73,74,47,72,89,63,59,68,67,61,52,47,48,53,51,50,43,38,56,76,68,35,69,62,49,50,53,40,35,49,51,24,53,52,37,74,76,35,77,85,62,70,81,58,88,55,91,49,72,84,68,88,64,79,95,121